Protein AF-A0AB35MK13-F1 (afdb_monomer_lite)

Organism: NCBI:txid3051663

Secondary structure (DSSP, 8-state):
-----------------------TTSTTB-TTS-BSS-GGGS--HHHHHHHHHHHHHHHHHHHHHHT-----HHHHHHHHHHTTEEE-TTEEEEE-TTSTT--EEEEE---SSSS-TT-EEEEEEEE---PPPTTEEEE--BT-SEEEEETTTTSEEEEEETTEEEEEEES-GGGGGSHHHHHHHHHHHHHHEEEPP--

Structure (mmCIF, N/CA/C/O backbone):
data_AF-A0AB35MK13-F1
#
_entry.id   AF-A0AB35MK13-F1
#
loop_
_atom_site.group_PDB
_atom_site.id
_atom_site.type_symbol
_atom_site.label_atom_id
_atom_site.label_alt_id
_atom_site.label_comp_id
_atom_site.label_asym_id
_atom_site.label_entity_id
_atom_site.label_seq_id
_atom_site.pdbx_PDB_ins_code
_atom_site.Cartn_x
_atom_site.Cartn_y
_atom_site.Cartn_z
_atom_site.occupancy
_atom_site.B_iso_or_equiv
_atom_site.auth_seq_id
_atom_site.a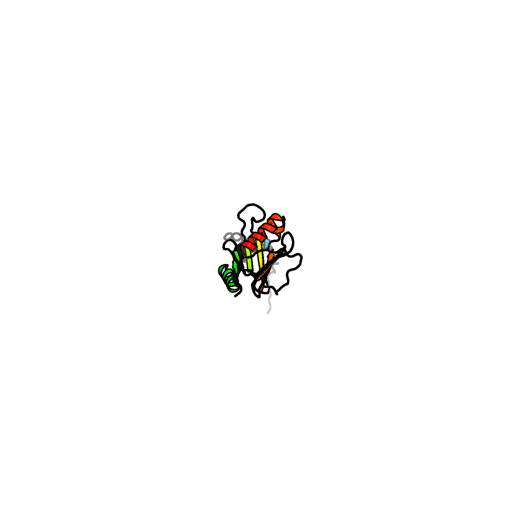uth_comp_id
_atom_site.auth_asym_id
_atom_site.auth_atom_id
_atom_site.pdbx_PDB_model_num
ATOM 1 N N . MET A 1 1 ? 71.348 -78.387 -63.005 1.00 39.81 1 MET A N 1
ATOM 2 C CA . MET A 1 1 ? 72.093 -77.561 -63.978 1.00 39.81 1 MET A CA 1
ATOM 3 C C . MET A 1 1 ? 71.451 -76.187 -64.014 1.00 39.81 1 MET A C 1
ATOM 5 O O . MET A 1 1 ? 70.271 -76.094 -64.316 1.00 39.81 1 MET A O 1
ATOM 9 N N . ASN A 1 2 ? 72.218 -75.169 -63.626 1.00 41.19 2 ASN A N 1
ATOM 10 C CA . ASN A 1 2 ? 71.902 -73.752 -63.801 1.00 41.19 2 ASN A CA 1
ATOM 11 C C . ASN A 1 2 ? 72.051 -73.367 -65.274 1.00 41.19 2 ASN A C 1
ATOM 13 O O . ASN A 1 2 ? 73.057 -73.756 -65.854 1.00 41.19 2 ASN A O 1
ATOM 17 N N . PHE A 1 3 ? 71.155 -72.529 -65.803 1.00 41.31 3 PHE A N 1
ATOM 18 C CA . PHE A 1 3 ? 71.507 -71.452 -66.736 1.00 41.31 3 PHE A CA 1
ATOM 19 C C . PHE A 1 3 ? 70.529 -70.279 -66.578 1.00 41.31 3 PHE A C 1
ATOM 21 O O . PHE A 1 3 ? 69.315 -70.423 -66.676 1.00 41.31 3 PHE A O 1
ATOM 28 N N . THR A 1 4 ? 71.113 -69.124 -66.283 1.00 46.47 4 THR A N 1
ATOM 29 C CA . THR A 1 4 ? 70.532 -67.785 -66.159 1.00 46.47 4 THR A CA 1
ATOM 30 C C . THR A 1 4 ? 70.454 -67.084 -67.514 1.00 46.47 4 THR A C 1
ATOM 32 O O . THR A 1 4 ? 71.415 -67.161 -68.272 1.00 46.47 4 THR A O 1
ATOM 35 N N . SER A 1 5 ? 69.391 -66.318 -67.763 1.00 42.31 5 SER A N 1
ATOM 36 C CA . SER A 1 5 ? 69.339 -65.112 -68.620 1.00 42.31 5 SER A CA 1
ATOM 37 C C . SER A 1 5 ? 67.878 -64.643 -68.577 1.00 42.31 5 SER A C 1
ATOM 39 O O . SER A 1 5 ? 66.991 -65.455 -68.793 1.00 42.31 5 SER A O 1
ATOM 41 N N . GLY A 1 6 ? 67.469 -63.437 -68.211 1.00 45.22 6 GLY A N 1
ATOM 42 C CA . GLY A 1 6 ? 68.067 -62.118 -68.313 1.00 45.22 6 GLY A CA 1
ATOM 43 C C . GLY A 1 6 ? 66.883 -61.189 -68.602 1.00 45.22 6 GLY A C 1
ATOM 44 O O . GLY A 1 6 ? 66.301 -61.270 -69.678 1.00 45.22 6 GLY A O 1
ATOM 45 N N . MET A 1 7 ? 66.470 -60.355 -67.645 1.00 45.47 7 MET A N 1
ATOM 46 C CA . MET A 1 7 ? 65.546 -59.251 -67.922 1.00 45.47 7 MET A CA 1
ATOM 47 C C . MET A 1 7 ? 66.100 -57.956 -67.319 1.00 45.47 7 MET A C 1
ATOM 49 O O . MET A 1 7 ? 66.527 -57.957 -66.160 1.00 45.47 7 MET A O 1
ATOM 53 N N . PRO A 1 8 ? 66.131 -56.862 -68.095 1.00 49.41 8 PRO A N 1
ATOM 54 C CA . PRO A 1 8 ? 66.650 -55.580 -67.648 1.00 49.41 8 PRO A CA 1
ATOM 55 C C . PRO A 1 8 ? 65.718 -54.941 -66.608 1.00 49.41 8 PRO A C 1
ATOM 57 O O . PRO A 1 8 ? 64.501 -54.907 -66.776 1.00 49.41 8 PRO A O 1
ATOM 60 N N . LYS A 1 9 ? 66.307 -54.396 -65.537 1.00 53.09 9 LYS A N 1
ATOM 61 C CA . LYS A 1 9 ? 65.624 -53.493 -64.600 1.00 53.09 9 LYS A CA 1
ATOM 62 C C . LYS A 1 9 ? 65.224 -52.214 -65.343 1.00 53.09 9 LYS A C 1
ATOM 64 O O . LYS A 1 9 ? 66.099 -51.461 -65.765 1.00 53.09 9 LYS A O 1
ATOM 69 N N . LEU A 1 10 ? 63.924 -51.956 -65.462 1.00 51.12 10 LEU A N 1
ATOM 70 C CA . LEU A 1 10 ? 63.406 -50.631 -65.806 1.00 51.12 10 LEU A CA 1
ATOM 71 C C . LEU A 1 10 ? 63.577 -49.687 -64.596 1.00 51.12 10 LEU A C 1
ATOM 73 O O . LEU A 1 10 ? 63.364 -50.127 -63.462 1.00 51.12 10 LEU A O 1
ATOM 77 N N . PRO A 1 11 ? 63.970 -48.416 -64.795 1.00 50.81 11 PRO A N 1
ATOM 78 C CA . PRO A 1 11 ? 64.003 -47.426 -63.721 1.00 50.81 11 PRO A CA 1
ATOM 79 C C . PRO A 1 11 ? 62.578 -47.079 -63.243 1.00 50.81 11 PRO A C 1
ATOM 81 O O . PRO A 1 11 ? 61.618 -47.240 -64.001 1.00 50.81 11 PRO A O 1
ATOM 84 N N . PRO A 1 12 ? 62.410 -46.592 -61.998 1.00 49.00 12 PRO A N 1
ATOM 85 C CA . PRO A 1 12 ? 61.110 -46.172 -61.493 1.00 49.00 12 PRO A CA 1
ATOM 86 C C . PRO A 1 12 ? 60.672 -44.895 -62.214 1.00 49.00 12 PRO A C 1
ATOM 88 O O . PRO A 1 12 ? 61.289 -43.842 -62.063 1.00 49.00 12 PRO A O 1
ATOM 91 N N . PHE A 1 13 ? 59.584 -44.968 -62.976 1.00 42.94 13 PHE A N 1
ATOM 92 C CA . PHE A 1 13 ? 58.909 -43.764 -63.437 1.00 42.94 13 PHE A CA 1
ATOM 93 C C . PHE A 1 13 ? 58.098 -43.183 -62.281 1.00 42.94 13 PHE A C 1
ATOM 95 O O . PHE A 1 13 ? 56.959 -43.564 -62.024 1.00 42.94 13 PHE A O 1
ATOM 102 N N . ALA A 1 14 ? 58.721 -42.245 -61.572 1.00 47.59 14 ALA A N 1
ATOM 103 C CA . ALA A 1 14 ? 57.994 -41.208 -60.869 1.00 47.59 14 ALA A CA 1
ATOM 104 C C . ALA A 1 14 ? 57.320 -40.312 -61.920 1.00 47.59 14 ALA A C 1
ATOM 106 O O . ALA A 1 14 ? 57.990 -39.564 -62.628 1.00 47.59 14 ALA A O 1
ATOM 107 N N . HIS A 1 15 ? 55.994 -40.371 -62.009 1.00 40.28 15 HIS A N 1
ATOM 108 C CA . HIS A 1 15 ? 55.204 -39.321 -62.638 1.00 40.28 15 HIS A CA 1
ATOM 109 C C . HIS A 1 15 ? 54.254 -38.747 -61.593 1.00 40.28 15 HIS A C 1
ATOM 111 O O . HIS A 1 15 ? 53.098 -39.143 -61.473 1.00 40.28 15 HIS A O 1
ATOM 117 N N . HIS A 1 16 ? 54.761 -37.763 -60.850 1.00 43.31 16 HIS A N 1
ATOM 118 C CA . HIS A 1 16 ? 53.925 -36.656 -60.409 1.00 43.31 16 HIS A CA 1
ATOM 119 C C . HIS A 1 16 ? 53.422 -35.946 -61.673 1.00 43.31 16 HIS A C 1
ATOM 121 O O . HIS A 1 16 ? 54.086 -35.069 -62.217 1.00 43.31 16 HIS A O 1
ATOM 127 N N . GLY A 1 17 ? 52.282 -36.401 -62.187 1.00 38.09 17 GLY A N 1
ATOM 128 C CA . GLY A 1 17 ? 51.533 -35.746 -63.249 1.00 38.09 17 GLY A CA 1
ATOM 129 C C . GLY A 1 17 ? 50.343 -35.036 -62.632 1.00 38.09 17 GLY A C 1
ATOM 130 O O . GLY A 1 17 ? 49.338 -35.659 -62.314 1.00 38.09 17 GLY A O 1
ATOM 131 N N . ALA A 1 18 ? 50.493 -33.735 -62.418 1.00 48.47 18 ALA A N 1
ATOM 132 C CA . ALA A 1 18 ? 49.430 -32.844 -62.001 1.00 48.47 18 ALA A CA 1
ATOM 133 C C . ALA A 1 18 ? 48.279 -32.856 -63.019 1.00 48.47 18 ALA A C 1
ATOM 135 O O . ALA A 1 18 ? 48.477 -32.535 -64.186 1.00 48.47 18 ALA A O 1
ATOM 136 N N . THR A 1 19 ? 47.073 -33.195 -62.572 1.00 47.41 19 THR A N 1
ATOM 137 C CA . THR A 1 19 ? 45.805 -32.683 -63.117 1.00 47.41 19 THR A CA 1
ATOM 138 C C . THR A 1 19 ? 44.704 -32.957 -62.089 1.00 47.41 19 THR A C 1
ATOM 140 O O . THR A 1 19 ? 44.528 -34.109 -61.695 1.00 47.41 19 THR A O 1
ATOM 143 N N . PRO A 1 20 ? 43.956 -31.947 -61.608 1.00 48.75 20 PRO A N 1
ATOM 144 C CA . PRO A 1 20 ? 42.763 -32.206 -60.824 1.00 48.75 20 PRO A CA 1
ATOM 145 C C . PRO A 1 20 ? 41.668 -32.655 -61.793 1.00 48.75 20 PRO A C 1
ATOM 147 O O . PRO A 1 20 ? 41.046 -31.844 -62.473 1.00 48.75 20 PRO A O 1
ATOM 150 N N . THR A 1 21 ? 41.442 -33.960 -61.891 1.00 48.75 21 THR A N 1
ATOM 151 C CA . THR A 1 21 ? 40.223 -34.492 -62.502 1.00 48.75 21 THR A CA 1
ATOM 152 C C . THR A 1 21 ? 39.065 -34.233 -61.545 1.00 48.75 21 THR A C 1
ATOM 154 O O . THR A 1 21 ? 38.776 -35.040 -60.665 1.00 48.75 21 THR A O 1
ATOM 157 N N . THR A 1 22 ? 38.432 -33.069 -61.678 1.00 47.34 22 THR A N 1
ATOM 158 C CA . THR A 1 22 ? 37.070 -32.847 -61.183 1.00 47.34 22 THR A CA 1
ATOM 159 C C . THR A 1 22 ? 36.126 -33.765 -61.949 1.00 47.34 22 THR A C 1
ATOM 161 O O . THR A 1 22 ? 36.133 -33.746 -63.180 1.00 47.34 22 THR A O 1
ATOM 164 N N . ASP A 1 23 ? 35.333 -34.561 -61.233 1.00 50.53 23 ASP A N 1
ATOM 165 C CA . ASP A 1 23 ? 34.256 -35.353 -61.826 1.00 50.53 23 ASP A CA 1
ATOM 166 C C . ASP A 1 23 ? 33.215 -34.394 -62.447 1.00 50.53 23 ASP A C 1
ATOM 168 O O . ASP A 1 23 ? 32.656 -33.555 -61.732 1.00 50.53 23 ASP A O 1
ATOM 172 N N . PRO A 1 24 ? 32.966 -34.454 -63.768 1.00 53.97 24 PRO A N 1
ATOM 173 C CA . PRO A 1 24 ? 32.062 -33.531 -64.449 1.00 53.97 24 PRO A CA 1
ATOM 174 C C . PRO A 1 24 ? 30.585 -33.719 -64.072 1.00 53.97 24 PRO A C 1
ATOM 176 O O . PRO A 1 24 ? 29.771 -32.865 -64.422 1.00 53.97 24 PRO A O 1
ATOM 179 N N . LEU A 1 25 ? 30.214 -34.800 -63.376 1.00 54.34 25 LEU A N 1
ATOM 180 C CA . LEU A 1 25 ? 28.822 -35.058 -63.003 1.00 54.34 25 LEU A CA 1
ATOM 181 C C . LEU A 1 25 ? 28.405 -34.396 -61.682 1.00 54.34 25 LEU A C 1
ATOM 183 O O . LEU A 1 25 ? 27.210 -34.200 -61.467 1.00 54.34 25 LEU A O 1
ATOM 187 N N . ILE A 1 26 ? 29.348 -34.009 -60.811 1.00 53.00 26 ILE A N 1
ATOM 188 C CA . ILE A 1 26 ? 29.043 -33.338 -59.535 1.00 53.00 26 ILE A CA 1
ATOM 189 C C . ILE A 1 26 ? 30.061 -32.215 -59.283 1.00 53.00 26 ILE A C 1
ATOM 191 O O . ILE A 1 26 ? 31.163 -32.467 -58.786 1.00 53.00 26 ILE A O 1
ATOM 195 N N . PRO A 1 27 ? 29.709 -30.950 -59.580 1.00 52.31 27 PRO A N 1
ATOM 196 C CA . PRO A 1 27 ? 30.581 -29.813 -59.306 1.00 52.31 27 PRO A CA 1
ATOM 197 C C . PRO A 1 27 ? 30.960 -29.746 -57.815 1.00 52.31 27 PRO A C 1
ATOM 199 O O . PRO A 1 27 ? 30.105 -29.519 -56.960 1.00 52.31 27 PRO A O 1
ATOM 202 N N . GLY A 1 28 ? 32.248 -29.922 -57.496 1.00 54.41 28 GLY A N 1
ATOM 203 C CA . GLY A 1 28 ? 32.787 -29.782 -56.132 1.00 54.41 28 GLY A CA 1
ATOM 204 C C . GLY A 1 28 ? 32.989 -31.078 -55.330 1.00 54.41 28 GLY A C 1
ATOM 205 O O . GLY A 1 28 ? 33.224 -31.011 -54.121 1.00 54.41 28 GLY A O 1
ATOM 206 N N . MET A 1 29 ? 32.923 -32.257 -55.957 1.00 45.50 29 MET A N 1
ATOM 207 C CA . MET A 1 29 ? 33.374 -33.510 -55.334 1.00 45.50 29 MET A CA 1
ATOM 208 C C . MET A 1 29 ? 34.742 -33.932 -55.871 1.00 45.50 29 MET A C 1
ATOM 210 O O . MET A 1 29 ? 34.967 -33.977 -57.080 1.00 45.50 29 MET A O 1
ATOM 214 N N . THR A 1 30 ? 35.665 -34.250 -54.961 1.00 55.06 30 THR A N 1
ATOM 215 C CA . THR A 1 30 ? 36.894 -34.967 -55.319 1.00 55.06 30 THR A CA 1
ATOM 216 C C . THR A 1 30 ? 36.622 -36.479 -55.332 1.00 55.06 30 THR A C 1
ATOM 218 O O . THR A 1 30 ? 35.721 -36.932 -54.620 1.00 55.06 30 THR A O 1
ATOM 221 N N . PRO A 1 31 ? 37.395 -37.292 -56.082 1.00 49.47 31 PRO A N 1
ATOM 222 C CA . PRO A 1 31 ? 37.200 -38.748 -56.159 1.00 49.47 31 PRO A CA 1
ATOM 223 C C . PRO A 1 31 ? 37.281 -39.497 -54.814 1.00 49.47 31 PRO A C 1
ATOM 225 O O . PRO A 1 31 ? 36.904 -40.661 -54.743 1.00 49.47 31 PRO A O 1
ATOM 228 N N . GLY A 1 32 ? 37.768 -38.846 -53.749 1.00 55.75 32 GLY A N 1
ATOM 229 C CA . GLY A 1 32 ? 37.824 -39.394 -52.391 1.00 55.75 32 GLY A CA 1
ATOM 230 C C . GLY A 1 32 ? 36.562 -39.177 -51.548 1.00 55.75 32 GLY A C 1
ATOM 231 O O . GLY A 1 32 ? 36.555 -39.569 -50.388 1.00 55.75 32 GLY A O 1
ATOM 232 N N . GLY A 1 33 ? 35.512 -38.533 -52.073 1.00 50.06 33 GLY A N 1
ATOM 233 C CA . GLY A 1 33 ? 34.277 -38.256 -51.322 1.00 50.06 33 GLY A CA 1
ATOM 234 C C . GLY A 1 33 ? 34.401 -37.153 -50.261 1.00 50.06 33 GLY A C 1
ATOM 235 O O . GLY A 1 33 ? 33.386 -36.675 -49.755 1.00 50.06 33 GLY A O 1
ATOM 236 N N . ASP A 1 34 ? 35.615 -36.680 -49.980 1.00 59.00 34 ASP A N 1
ATOM 237 C CA . ASP A 1 34 ? 35.842 -35.489 -49.176 1.00 59.00 34 ASP A CA 1
ATOM 238 C C . ASP A 1 34 ? 35.438 -34.254 -49.990 1.00 59.00 34 ASP A C 1
ATOM 240 O O . ASP A 1 34 ? 36.048 -33.897 -51.007 1.00 59.00 34 ASP A O 1
ATOM 244 N N . GLY A 1 35 ? 34.335 -33.630 -49.566 1.00 53.94 35 GLY A N 1
ATOM 245 C CA . GLY A 1 35 ? 33.805 -32.413 -50.172 1.00 53.94 35 GLY A CA 1
ATOM 246 C C . GLY A 1 35 ? 34.897 -31.351 -50.299 1.00 53.94 35 GLY A C 1
ATOM 247 O O . GLY A 1 35 ? 35.599 -31.053 -49.335 1.00 53.94 35 GLY A O 1
ATOM 248 N N . SER A 1 36 ? 35.038 -30.769 -51.491 1.00 54.19 36 SER A N 1
ATOM 249 C CA . SER A 1 36 ? 36.197 -29.966 -51.902 1.00 54.19 36 SER A CA 1
ATOM 250 C C . SER A 1 36 ? 36.288 -28.570 -51.270 1.00 54.19 36 SER A C 1
ATOM 252 O O . SER A 1 36 ? 36.915 -27.685 -51.850 1.00 54.19 36 SER A O 1
ATOM 254 N N . ARG A 1 37 ? 35.619 -28.318 -50.142 1.00 56.88 37 ARG A N 1
ATOM 255 C CA . ARG A 1 37 ? 35.619 -27.003 -49.495 1.00 56.88 37 ARG A CA 1
ATOM 256 C C . ARG A 1 37 ? 36.316 -27.086 -48.143 1.00 56.88 37 ARG A C 1
ATOM 258 O O . ARG A 1 37 ? 35.869 -27.870 -47.296 1.00 56.88 37 ARG A O 1
ATOM 265 N N . PRO A 1 38 ? 37.380 -26.296 -47.921 1.00 60.16 38 PRO A N 1
ATOM 266 C CA . PRO A 1 38 ? 38.027 -26.229 -46.624 1.00 60.16 38 PRO A CA 1
ATOM 267 C C . PRO A 1 38 ? 37.012 -25.768 -45.552 1.00 60.16 38 PRO A C 1
ATOM 269 O O . PRO A 1 38 ? 36.011 -25.123 -45.880 1.00 60.16 38 PRO A O 1
ATOM 272 N N . PRO A 1 39 ? 37.190 -26.139 -44.269 1.00 57.78 39 PRO A N 1
ATOM 273 C CA . PRO A 1 39 ? 36.187 -25.930 -43.213 1.00 57.78 39 PRO A CA 1
ATOM 274 C C . PRO A 1 39 ? 35.688 -24.481 -43.069 1.00 57.78 39 PRO A C 1
ATOM 276 O O . PRO A 1 39 ? 34.558 -24.256 -42.648 1.00 57.78 39 PRO A O 1
ATOM 279 N N . ASN A 1 40 ? 36.519 -23.515 -43.457 1.00 59.62 40 ASN A N 1
ATOM 280 C CA . ASN A 1 40 ? 36.272 -22.072 -43.459 1.00 59.62 40 ASN A CA 1
ATOM 281 C C . ASN A 1 40 ? 35.449 -21.552 -44.659 1.00 59.62 40 ASN A C 1
ATOM 283 O O . ASN A 1 40 ? 35.053 -20.393 -44.649 1.00 59.62 40 ASN A O 1
ATOM 287 N N . GLU A 1 41 ? 35.179 -22.373 -45.679 1.00 58.03 41 GLU A N 1
ATOM 288 C CA . GLU A 1 41 ? 34.344 -22.020 -46.845 1.00 58.03 41 GLU A CA 1
ATOM 289 C C . GLU A 1 41 ? 32.934 -22.634 -46.787 1.00 58.03 41 GLU A C 1
ATOM 291 O O . GLU A 1 41 ? 32.104 -22.444 -47.685 1.00 58.03 41 GLU A O 1
ATOM 296 N N . ARG A 1 42 ? 32.630 -23.397 -45.731 1.00 59.41 42 ARG A N 1
ATOM 297 C CA . ARG A 1 42 ? 31.270 -23.877 -45.477 1.00 59.41 42 ARG A CA 1
ATOM 298 C C . ARG A 1 42 ? 30.444 -22.687 -44.978 1.00 59.41 42 ARG A C 1
ATOM 300 O O . ARG A 1 42 ? 30.877 -22.024 -44.040 1.00 59.41 42 ARG A O 1
ATOM 307 N N . PRO A 1 43 ? 29.261 -22.393 -45.554 1.00 58.38 43 PRO A N 1
ATOM 308 C CA . PRO A 1 43 ? 28.401 -21.354 -45.004 1.00 58.38 43 PRO A CA 1
ATOM 309 C C . PRO A 1 43 ? 28.120 -21.710 -43.543 1.00 58.38 43 PRO A C 1
ATOM 311 O O . PRO A 1 43 ? 27.629 -22.808 -43.276 1.00 58.38 43 PRO A O 1
ATOM 314 N N . HIS A 1 44 ? 28.466 -20.812 -42.617 1.00 62.16 44 HIS A N 1
ATOM 315 C CA . HIS A 1 44 ? 28.350 -21.005 -41.169 1.00 62.16 44 HIS A CA 1
ATOM 316 C C . HIS A 1 44 ? 26.880 -21.009 -40.717 1.00 62.16 44 HIS A C 1
ATOM 318 O O . HIS A 1 44 ? 26.434 -20.171 -39.935 1.00 62.16 44 HIS A O 1
ATOM 324 N N . ARG A 1 45 ? 26.098 -21.963 -41.230 1.00 65.75 45 ARG A N 1
ATOM 325 C CA . ARG A 1 45 ? 24.686 -22.172 -40.897 1.00 65.75 45 ARG A CA 1
ATOM 326 C C . ARG A 1 45 ? 24.505 -22.372 -39.394 1.00 65.75 45 ARG A C 1
ATOM 328 O O . ARG A 1 45 ? 23.507 -21.931 -38.847 1.00 65.75 45 ARG A O 1
ATOM 335 N N . GLU A 1 46 ? 25.501 -22.951 -38.731 1.00 67.88 46 GLU A N 1
ATOM 336 C CA . GLU A 1 46 ? 25.553 -23.123 -37.277 1.00 67.88 46 GLU A CA 1
ATOM 337 C C . GLU A 1 46 ? 25.536 -21.783 -36.526 1.00 67.88 46 GLU A C 1
ATOM 339 O O . GLU A 1 46 ? 24.796 -21.643 -35.557 1.00 67.88 46 GLU A O 1
ATOM 344 N N . ILE A 1 47 ? 26.265 -20.769 -37.012 1.00 72.69 47 ILE A N 1
ATOM 345 C CA . ILE A 1 47 ? 26.272 -19.423 -36.416 1.00 72.69 47 ILE A CA 1
ATOM 346 C C . ILE A 1 47 ? 24.906 -18.755 -36.596 1.00 72.69 47 ILE A C 1
ATOM 348 O O . ILE A 1 47 ? 24.395 -18.141 -35.663 1.00 72.69 47 ILE A O 1
ATOM 352 N N . LEU A 1 48 ? 24.283 -18.908 -37.769 1.00 74.12 48 LEU A N 1
ATOM 353 C CA . LEU A 1 48 ? 22.940 -18.378 -38.029 1.00 74.12 48 LEU A CA 1
ATOM 354 C C . LEU A 1 48 ? 21.872 -19.043 -37.148 1.00 74.12 48 LEU A C 1
ATOM 356 O O . LEU A 1 48 ? 21.022 -18.347 -36.598 1.00 74.12 48 LEU A O 1
ATOM 360 N N . ILE A 1 49 ? 21.934 -20.366 -36.971 1.00 78.25 49 ILE A N 1
ATOM 361 C CA . ILE A 1 49 ? 21.021 -21.105 -36.086 1.00 78.25 49 ILE A CA 1
ATOM 362 C C . ILE A 1 49 ? 21.212 -20.654 -34.635 1.00 78.25 49 ILE A C 1
ATOM 364 O O . ILE A 1 49 ? 20.231 -20.361 -33.955 1.00 78.25 49 ILE A O 1
ATOM 368 N N . LEU A 1 50 ? 22.461 -20.535 -34.173 1.00 76.62 50 LEU A N 1
ATOM 369 C CA . LEU A 1 50 ? 22.765 -20.058 -32.825 1.00 76.62 50 LEU A CA 1
ATOM 370 C C . LEU A 1 50 ? 22.233 -18.635 -32.604 1.00 76.62 50 LEU A C 1
ATOM 372 O O . LEU A 1 50 ? 21.577 -18.375 -31.598 1.00 76.62 50 LEU A O 1
ATOM 376 N N . ALA A 1 51 ? 22.453 -17.730 -33.560 1.00 78.44 51 ALA A N 1
ATOM 377 C CA . ALA A 1 51 ? 21.954 -16.360 -33.494 1.00 78.44 51 ALA A CA 1
ATOM 378 C C . ALA A 1 51 ? 20.418 -16.309 -33.432 1.00 78.44 51 ALA A C 1
ATOM 380 O O . ALA A 1 51 ? 19.861 -15.571 -32.622 1.00 78.44 51 ALA A O 1
ATOM 381 N N . MET A 1 52 ? 19.725 -17.133 -34.225 1.00 83.31 52 MET A N 1
ATOM 382 C CA . MET A 1 52 ? 18.265 -17.239 -34.173 1.00 83.31 52 MET A CA 1
ATOM 383 C C . MET A 1 52 ? 17.759 -17.759 -32.826 1.00 83.31 52 MET A C 1
ATOM 385 O O . MET A 1 52 ? 16.776 -17.232 -32.313 1.00 83.31 52 MET A O 1
ATOM 389 N N . ILE A 1 53 ? 18.423 -18.760 -32.240 1.00 84.75 53 ILE A N 1
ATOM 390 C CA . ILE A 1 53 ? 18.064 -19.282 -30.914 1.00 84.75 53 ILE A CA 1
ATOM 391 C C . ILE A 1 53 ? 18.237 -18.192 -29.857 1.00 84.75 53 ILE A C 1
ATOM 393 O O . ILE A 1 53 ? 17.336 -17.989 -29.052 1.00 84.75 53 ILE A O 1
ATOM 397 N N . VAL A 1 54 ? 19.350 -17.454 -29.882 1.00 86.56 54 VAL A N 1
ATOM 398 C CA . VAL A 1 54 ? 19.590 -16.354 -28.937 1.00 86.56 54 VAL A CA 1
ATOM 399 C C . VAL A 1 54 ? 18.511 -15.279 -29.062 1.00 86.56 54 VAL A C 1
ATOM 401 O O . VAL A 1 54 ? 17.974 -14.848 -28.047 1.00 86.56 54 VAL A O 1
ATOM 404 N N . VAL A 1 55 ? 18.136 -14.886 -30.283 1.00 86.81 55 VAL A N 1
ATOM 405 C CA . VAL A 1 55 ? 17.059 -13.908 -30.510 1.00 86.81 55 VAL A CA 1
ATOM 406 C C . VAL A 1 55 ? 15.704 -14.447 -30.052 1.00 86.81 55 VAL A C 1
ATOM 408 O O . VAL A 1 55 ? 14.948 -13.716 -29.420 1.00 86.81 55 VAL A O 1
ATOM 411 N N . ALA A 1 56 ? 15.394 -15.717 -30.315 1.00 85.56 56 ALA A N 1
ATOM 412 C CA . ALA A 1 56 ? 14.145 -16.334 -29.877 1.00 85.56 56 ALA A CA 1
ATOM 413 C C . ALA A 1 56 ? 14.063 -16.437 -28.348 1.00 85.56 56 ALA A C 1
ATOM 415 O O . ALA A 1 56 ? 13.023 -16.132 -27.773 1.00 85.56 56 ALA A O 1
ATOM 416 N N . VAL A 1 57 ? 15.161 -16.808 -27.684 1.00 85.69 57 VAL A N 1
ATOM 417 C CA . VAL A 1 57 ? 15.253 -16.874 -26.220 1.00 85.69 57 VAL A CA 1
ATOM 418 C C . VAL A 1 57 ? 15.165 -15.479 -25.612 1.00 85.69 57 VAL A C 1
ATOM 420 O O . VAL A 1 57 ? 14.398 -15.286 -24.677 1.00 85.69 57 VAL A O 1
ATOM 423 N N . ALA A 1 58 ? 15.880 -14.494 -26.158 1.00 83.12 58 ALA A N 1
ATOM 424 C CA . ALA A 1 58 ? 15.799 -13.107 -25.706 1.00 83.12 58 ALA A CA 1
ATOM 425 C C . ALA A 1 58 ? 14.396 -12.520 -25.920 1.00 83.12 58 ALA A C 1
ATOM 427 O O . ALA A 1 58 ? 13.884 -11.838 -25.041 1.00 83.12 58 ALA A O 1
ATOM 428 N N . GLY A 1 59 ? 13.751 -12.827 -27.048 1.00 86.56 59 GLY A N 1
ATOM 429 C CA . GLY A 1 59 ? 12.372 -12.440 -27.330 1.00 86.56 59 GLY A CA 1
ATOM 430 C C . GLY A 1 59 ? 11.381 -13.107 -26.381 1.00 86.56 59 GLY A C 1
ATOM 431 O O . GLY A 1 59 ? 10.526 -12.429 -25.827 1.00 86.56 59 GLY A O 1
ATOM 432 N N . ALA A 1 60 ? 11.527 -14.407 -26.122 1.00 78.31 60 ALA A N 1
ATOM 433 C CA . ALA A 1 60 ? 10.698 -15.130 -25.163 1.00 78.31 60 ALA A CA 1
ATOM 434 C C . ALA A 1 60 ? 10.901 -14.622 -23.730 1.00 78.31 60 ALA A C 1
ATOM 436 O O . ALA A 1 60 ? 9.925 -14.489 -23.007 1.00 78.31 60 ALA A O 1
ATOM 437 N N . LEU A 1 61 ? 12.131 -14.281 -23.333 1.00 76.06 61 LEU A N 1
ATOM 438 C CA . LEU A 1 61 ? 12.436 -13.642 -22.048 1.00 76.06 61 LEU A CA 1
ATOM 439 C C . LEU A 1 61 ? 11.863 -12.230 -21.964 1.00 76.06 61 LEU A C 1
ATOM 441 O O . LEU A 1 61 ? 11.289 -11.885 -20.943 1.00 76.06 61 LEU A O 1
ATOM 445 N N . ALA A 1 62 ? 11.980 -11.425 -23.019 1.00 74.81 62 ALA A N 1
ATOM 446 C CA . ALA A 1 62 ? 11.402 -10.088 -23.063 1.00 74.81 62 ALA A CA 1
ATOM 447 C C . ALA A 1 62 ? 9.872 -10.147 -22.984 1.00 74.81 62 ALA A C 1
ATOM 449 O O . ALA A 1 62 ? 9.276 -9.418 -22.204 1.00 74.81 62 ALA A O 1
ATOM 450 N N . ILE A 1 63 ? 9.238 -11.062 -23.724 1.00 73.06 63 ILE A N 1
ATOM 451 C CA . ILE A 1 63 ? 7.798 -11.333 -23.640 1.00 73.06 63 ILE A CA 1
ATOM 452 C C . ILE A 1 63 ? 7.453 -11.843 -22.239 1.00 73.06 63 ILE A C 1
ATOM 454 O O . ILE A 1 63 ? 6.539 -11.325 -21.624 1.00 73.06 63 ILE A O 1
ATOM 458 N N . TRP A 1 64 ? 8.191 -12.796 -21.681 1.00 59.91 64 TRP A N 1
ATOM 459 C CA . TRP A 1 64 ? 7.934 -13.308 -20.335 1.00 59.91 64 TRP A CA 1
ATOM 460 C C . TRP A 1 64 ? 8.113 -12.240 -19.247 1.00 59.91 64 TRP A C 1
ATOM 462 O O . TRP A 1 64 ? 7.357 -12.238 -18.289 1.00 59.91 64 TRP A O 1
ATOM 472 N N . LEU A 1 65 ? 9.054 -11.305 -19.400 1.00 66.00 65 LEU A N 1
ATOM 473 C CA . LEU A 1 65 ? 9.225 -10.159 -18.503 1.00 66.00 65 LEU A CA 1
ATOM 474 C C . LEU A 1 65 ? 8.109 -9.117 -18.674 1.00 66.00 65 LEU A C 1
ATOM 476 O O . LEU A 1 65 ? 7.665 -8.539 -17.690 1.00 66.00 65 LEU A O 1
ATOM 480 N N . LEU A 1 66 ? 7.638 -8.891 -19.904 1.00 64.44 66 LEU A N 1
ATOM 481 C CA . LEU A 1 66 ? 6.529 -7.975 -20.201 1.00 64.44 66 LEU A CA 1
ATOM 482 C C . LEU A 1 66 ? 5.158 -8.556 -19.816 1.00 64.44 66 LEU A C 1
ATOM 484 O O . LEU A 1 66 ? 4.241 -7.811 -19.483 1.00 64.44 66 LEU A O 1
ATOM 488 N N . PHE A 1 67 ? 5.025 -9.879 -19.861 1.00 58.47 67 PHE A N 1
ATOM 489 C CA . PHE A 1 67 ? 3.810 -10.645 -19.596 1.00 58.47 67 PHE A CA 1
ATOM 490 C C . PHE A 1 67 ? 4.032 -11.639 -18.455 1.00 58.47 67 PHE A C 1
ATOM 492 O O . PHE A 1 67 ? 3.539 -12.769 -18.526 1.00 58.47 67 PHE A O 1
ATOM 499 N N . GLN A 1 68 ? 4.793 -11.254 -17.420 1.00 53.12 68 GLN A N 1
ATOM 500 C CA . GLN A 1 68 ? 4.913 -12.103 -16.237 1.00 53.12 68 GLN A CA 1
ATOM 501 C C . GLN A 1 68 ? 3.499 -12.479 -15.786 1.00 53.12 68 GLN A C 1
ATOM 503 O O . GLN A 1 68 ? 2.623 -11.605 -15.791 1.00 53.12 68 GLN A O 1
ATOM 508 N N . PRO A 1 69 ? 3.244 -13.762 -15.466 1.00 47.00 69 PRO A N 1
ATOM 509 C CA . PRO A 1 69 ? 1.953 -14.173 -14.953 1.00 47.00 69 PRO A CA 1
ATOM 510 C C . PRO A 1 69 ? 1.709 -13.351 -13.695 1.00 47.00 69 PRO A C 1
ATOM 512 O O . PRO A 1 69 ? 2.349 -13.562 -12.666 1.00 47.00 69 PRO A O 1
ATOM 515 N N . ARG A 1 70 ? 0.834 -12.352 -13.833 1.00 54.44 70 ARG A N 1
ATOM 516 C CA . ARG A 1 70 ? 0.262 -11.604 -12.724 1.00 54.44 70 ARG A CA 1
ATOM 517 C C . ARG A 1 70 ? -0.193 -12.672 -11.735 1.00 54.44 70 ARG A C 1
ATOM 519 O O . ARG A 1 70 ? -0.933 -13.571 -12.143 1.00 54.44 70 ARG A O 1
ATOM 526 N N . GLY A 1 71 ? 0.314 -12.644 -10.500 1.00 57.12 71 GLY A N 1
ATOM 527 C CA . GLY A 1 71 ? -0.266 -13.470 -9.443 1.00 57.12 71 GLY A CA 1
ATOM 528 C C . GLY A 1 71 ? -1.777 -13.280 -9.511 1.00 57.12 71 GLY A C 1
ATOM 529 O O . GLY A 1 71 ? -2.217 -12.157 -9.749 1.00 57.12 71 GLY A O 1
ATOM 530 N N . ASP A 1 72 ? -2.532 -14.375 -9.458 1.00 78.25 72 ASP A N 1
ATOM 531 C CA . ASP A 1 72 ? -3.969 -14.349 -9.712 1.00 78.25 72 ASP A CA 1
ATOM 532 C C . ASP A 1 72 ? -4.607 -13.291 -8.801 1.00 78.25 72 ASP A C 1
ATOM 534 O O . ASP A 1 72 ? -4.626 -13.441 -7.581 1.00 78.25 72 ASP A O 1
ATOM 538 N N . GLU A 1 73 ? -5.018 -12.162 -9.381 1.00 86.50 73 GLU A N 1
ATOM 539 C CA . GLU A 1 73 ? -5.490 -10.994 -8.635 1.00 86.50 73 GLU A CA 1
ATOM 540 C C . GLU A 1 73 ? -6.681 -11.377 -7.754 1.00 86.50 73 GLU A C 1
ATOM 542 O O . GLU A 1 73 ? -6.811 -10.883 -6.636 1.00 86.50 73 GLU A O 1
ATOM 547 N N . ALA A 1 74 ? -7.495 -12.332 -8.215 1.00 87.19 74 ALA A N 1
ATOM 548 C CA . ALA A 1 74 ? -8.561 -12.919 -7.421 1.00 87.19 74 ALA A CA 1
ATOM 549 C C . ALA A 1 74 ? -8.015 -13.577 -6.145 1.00 87.19 74 ALA A C 1
ATOM 551 O O . ALA A 1 74 ? -8.523 -13.314 -5.063 1.00 87.19 74 ALA A O 1
ATOM 552 N N . VAL A 1 75 ? -6.926 -14.348 -6.239 1.00 88.00 75 VAL A N 1
ATOM 553 C CA . VAL A 1 75 ? -6.268 -14.966 -5.076 1.00 88.00 75 VAL A CA 1
ATOM 554 C C . VAL A 1 75 ? -5.690 -13.909 -4.136 1.00 88.00 75 VAL A C 1
ATOM 556 O O . VAL A 1 75 ? -5.798 -14.049 -2.920 1.00 88.00 75 VAL A O 1
ATOM 559 N N . ALA A 1 76 ? -5.093 -12.840 -4.669 1.00 90.12 76 ALA A N 1
ATOM 560 C CA . ALA A 1 76 ? -4.554 -11.758 -3.847 1.00 90.12 76 ALA A CA 1
ATOM 561 C C . ALA A 1 76 ? -5.663 -10.983 -3.113 1.00 90.12 76 ALA A C 1
ATOM 563 O O . ALA A 1 76 ? -5.520 -10.668 -1.930 1.00 90.12 76 ALA A O 1
ATOM 564 N N . ARG A 1 77 ? -6.792 -10.723 -3.783 1.00 91.44 77 ARG A N 1
ATOM 565 C CA . ARG A 1 77 ? -7.978 -10.101 -3.178 1.00 91.44 77 ARG A CA 1
ATOM 566 C C . ARG A 1 77 ? -8.653 -11.021 -2.162 1.00 91.44 77 ARG A C 1
ATOM 568 O O . ARG A 1 77 ? -9.008 -10.548 -1.088 1.00 91.44 77 ARG A O 1
ATOM 575 N N . ASP A 1 78 ? -8.757 -12.319 -2.440 1.00 89.75 78 ASP A N 1
ATOM 576 C CA . ASP A 1 78 ? -9.267 -13.314 -1.490 1.00 89.75 78 ASP A CA 1
ATOM 577 C C . ASP A 1 78 ? -8.377 -13.392 -0.238 1.00 89.75 78 ASP A C 1
ATOM 579 O O . ASP A 1 78 ? -8.877 -13.432 0.889 1.00 89.75 78 ASP A O 1
ATOM 583 N N . ALA A 1 79 ? -7.051 -13.347 -0.412 1.00 89.00 79 ALA A N 1
ATOM 584 C CA . ALA A 1 79 ? -6.100 -13.286 0.694 1.00 89.00 79 ALA A CA 1
ATOM 585 C C . ALA A 1 79 ? -6.268 -11.999 1.517 1.00 89.00 79 ALA A C 1
ATOM 587 O O . ALA A 1 79 ? -6.364 -12.074 2.744 1.00 89.00 79 ALA A O 1
ATOM 588 N N . ALA A 1 80 ? -6.384 -10.837 0.865 1.00 90.75 80 ALA A N 1
ATOM 589 C CA . ALA A 1 80 ? -6.664 -9.570 1.537 1.00 90.75 80 ALA A CA 1
ATOM 590 C C . ALA A 1 80 ? -7.975 -9.638 2.339 1.00 90.75 80 ALA A C 1
ATOM 592 O O . ALA A 1 80 ? -7.987 -9.329 3.533 1.00 90.75 80 ALA A O 1
ATOM 593 N N . ALA A 1 81 ? -9.049 -10.144 1.727 1.00 91.38 81 ALA A N 1
ATOM 594 C CA . ALA A 1 81 ? -10.356 -10.275 2.360 1.00 91.38 81 ALA A CA 1
ATOM 595 C C . ALA A 1 81 ? -10.319 -11.220 3.570 1.00 91.38 81 ALA A C 1
ATOM 597 O O . ALA A 1 81 ? -10.917 -10.921 4.603 1.00 91.38 81 ALA A O 1
ATOM 598 N N . SER A 1 82 ? -9.557 -12.319 3.494 1.00 89.12 82 SER A N 1
ATOM 599 C CA . SER A 1 82 ? -9.345 -13.238 4.625 1.00 89.12 82 SER A CA 1
ATOM 600 C C . SER A 1 82 ? -8.646 -12.575 5.818 1.00 89.12 82 SER A C 1
ATOM 602 O O . SER A 1 82 ? -8.819 -12.998 6.962 1.00 89.12 82 SER A O 1
ATOM 604 N N . LEU A 1 83 ? -7.887 -11.507 5.559 1.00 88.38 83 LEU A N 1
ATOM 605 C CA . LEU A 1 83 ? -7.229 -10.682 6.567 1.00 88.38 83 LEU A CA 1
ATOM 606 C C . LEU A 1 83 ? -8.086 -9.484 7.001 1.00 88.38 83 LEU A C 1
ATOM 608 O O . LEU A 1 83 ? -7.630 -8.699 7.830 1.00 88.38 83 LEU A O 1
ATOM 612 N N . GLY A 1 84 ? -9.315 -9.367 6.491 1.00 90.94 84 GLY A N 1
ATOM 613 C CA . GLY A 1 84 ? -10.219 -8.261 6.778 1.00 90.94 84 GLY A CA 1
ATOM 614 C C . GLY A 1 84 ? -9.871 -6.979 6.026 1.00 90.94 84 GLY A C 1
ATOM 615 O O . GLY A 1 84 ? -10.259 -5.912 6.481 1.00 90.94 84 GLY A O 1
ATOM 616 N N . LEU A 1 85 ? -9.143 -7.057 4.910 1.00 93.44 85 LEU A N 1
ATOM 617 C CA . LEU A 1 85 ? -8.823 -5.921 4.048 1.00 93.44 85 LEU A CA 1
ATOM 618 C C . LEU A 1 85 ? -9.544 -6.055 2.702 1.00 9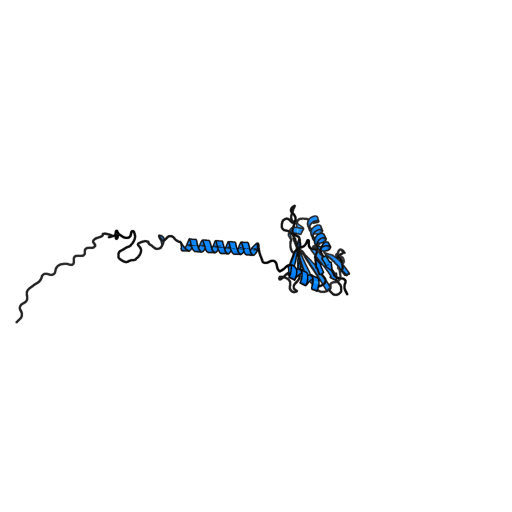3.44 85 LEU A C 1
ATOM 620 O O . LEU A 1 85 ? -9.418 -7.057 2.007 1.00 93.44 85 LEU A O 1
ATOM 624 N N . THR A 1 86 ? -10.248 -5.005 2.302 1.00 95.62 86 THR A N 1
ATOM 625 C CA . THR A 1 86 ? -10.766 -4.818 0.946 1.00 95.62 86 THR A CA 1
ATOM 626 C C . THR A 1 86 ? -9.986 -3.696 0.274 1.00 95.62 86 THR A C 1
ATOM 628 O O . THR A 1 86 ? -9.688 -2.674 0.894 1.00 95.62 86 THR A O 1
ATOM 631 N N . VAL A 1 87 ? -9.658 -3.889 -1.001 1.00 95.19 87 VAL A N 1
ATOM 632 C CA . VAL A 1 87 ? -8.995 -2.885 -1.836 1.00 95.19 87 VAL A CA 1
ATOM 633 C C . VAL A 1 87 ? -9.943 -2.502 -2.967 1.00 95.19 87 VAL A C 1
ATOM 635 O O . VAL A 1 87 ? -10.557 -3.387 -3.563 1.00 95.19 87 VAL A O 1
ATOM 638 N N . ALA A 1 88 ? -10.066 -1.208 -3.257 1.00 94.19 88 ALA A N 1
ATOM 639 C CA . ALA A 1 88 ? -10.913 -0.695 -4.329 1.00 94.19 88 ALA A CA 1
ATOM 640 C C . ALA A 1 88 ? -10.563 -1.305 -5.702 1.00 94.19 88 ALA A C 1
ATOM 642 O O . ALA A 1 88 ? -9.414 -1.664 -5.969 1.00 94.19 88 ALA A O 1
ATOM 643 N N . ASP A 1 89 ? -11.562 -1.409 -6.582 1.00 90.56 89 ASP A N 1
ATOM 644 C CA . ASP A 1 89 ? -11.424 -2.037 -7.909 1.00 90.56 89 ASP A CA 1
ATOM 645 C C . ASP A 1 89 ? -10.505 -1.249 -8.857 1.00 90.56 89 ASP A C 1
ATOM 647 O O . ASP A 1 89 ? -9.957 -1.803 -9.806 1.00 90.56 89 ASP A O 1
ATOM 651 N N . GLU A 1 90 ? -10.310 0.043 -8.590 1.00 88.81 90 GLU A N 1
ATOM 652 C CA . GLU A 1 90 ? -9.396 0.924 -9.329 1.00 88.81 90 GLU A CA 1
ATOM 653 C C . GLU A 1 90 ? -7.907 0.614 -9.099 1.00 88.81 90 GLU A C 1
ATOM 655 O O . GLU A 1 90 ? -7.059 1.064 -9.871 1.00 88.81 90 GLU A O 1
ATOM 660 N N . ALA A 1 91 ? -7.576 -0.155 -8.057 1.00 90.56 91 ALA A N 1
ATOM 661 C CA . ALA A 1 91 ? -6.215 -0.589 -7.771 1.00 90.56 91 ALA A CA 1
ATOM 662 C C . ALA A 1 91 ? -6.045 -2.078 -8.089 1.00 90.56 91 ALA A C 1
ATOM 664 O O . ALA A 1 91 ? -6.835 -2.898 -7.635 1.00 90.56 91 ALA A O 1
ATOM 665 N N . GLU A 1 92 ? -4.985 -2.445 -8.806 1.00 90.56 92 GLU A N 1
ATOM 666 C CA . GLU A 1 92 ? -4.565 -3.837 -8.989 1.00 90.56 92 GLU A CA 1
ATOM 667 C C . GLU A 1 92 ? -3.962 -4.369 -7.675 1.00 90.56 92 GLU A C 1
ATOM 669 O O . GLU A 1 92 ? -3.187 -3.674 -7.009 1.00 90.56 92 GLU A O 1
ATOM 674 N N . VAL A 1 93 ? -4.263 -5.621 -7.315 1.00 90.12 93 VAL A N 1
ATOM 675 C CA . VAL A 1 93 ? -3.708 -6.276 -6.118 1.00 90.12 93 VAL A CA 1
ATOM 676 C C . VAL A 1 93 ? -2.933 -7.525 -6.514 1.00 90.12 93 VAL A C 1
ATOM 678 O O . VAL A 1 93 ? -3.415 -8.355 -7.280 1.00 90.12 93 VAL A O 1
ATOM 681 N N . ALA A 1 94 ? -1.733 -7.687 -5.968 1.00 90.12 94 ALA A N 1
ATOM 682 C CA . ALA A 1 94 ? -0.924 -8.887 -6.138 1.00 90.12 94 ALA A CA 1
ATOM 683 C C . ALA A 1 94 ? -0.382 -9.368 -4.790 1.00 90.12 94 ALA A C 1
ATOM 685 O O . ALA A 1 94 ? -0.182 -8.575 -3.870 1.00 90.12 94 ALA A O 1
ATOM 686 N N . LEU A 1 95 ? -0.112 -10.667 -4.675 1.00 86.62 95 LEU A N 1
ATOM 687 C CA . LEU A 1 95 ? 0.673 -11.187 -3.557 1.00 86.62 95 LEU A CA 1
ATOM 688 C C . LEU A 1 95 ? 2.115 -10.689 -3.681 1.00 86.62 95 LEU A C 1
ATOM 690 O O . LEU A 1 95 ? 2.679 -10.650 -4.778 1.00 86.62 95 LEU A O 1
ATOM 694 N N . ASN A 1 96 ? 2.707 -10.294 -2.559 1.00 81.56 96 ASN A N 1
ATOM 695 C CA . ASN A 1 96 ? 4.082 -9.832 -2.515 1.00 81.56 96 ASN A CA 1
ATOM 696 C C . ASN A 1 96 ? 5.011 -10.941 -2.008 1.00 81.56 96 ASN A C 1
ATOM 698 O O . ASN A 1 96 ? 5.316 -11.024 -0.817 1.00 81.56 96 ASN A O 1
ATOM 702 N N . ASP A 1 97 ? 5.519 -11.755 -2.934 1.00 69.44 97 ASP A N 1
ATOM 703 C CA . ASP A 1 97 ? 6.448 -12.859 -2.642 1.00 69.44 97 ASP A CA 1
ATOM 704 C C . ASP A 1 97 ? 7.793 -12.395 -2.046 1.00 69.44 97 ASP A C 1
ATOM 706 O O . ASP A 1 97 ? 8.559 -13.206 -1.527 1.00 69.44 97 ASP A O 1
ATOM 710 N N . ALA A 1 98 ? 8.108 -11.095 -2.116 1.00 64.88 98 ALA A N 1
ATOM 711 C CA . ALA A 1 98 ? 9.330 -10.535 -1.539 1.00 64.88 98 ALA A CA 1
ATOM 712 C C . ALA A 1 98 ? 9.231 -10.296 -0.021 1.00 64.88 98 ALA A C 1
ATOM 714 O O . ALA A 1 98 ? 10.230 -9.951 0.614 1.00 64.88 98 ALA A O 1
ATOM 715 N N . THR A 1 99 ? 8.048 -10.468 0.566 1.00 57.38 99 THR A N 1
ATOM 716 C CA . THR A 1 99 ? 7.797 -10.175 1.979 1.00 57.38 99 THR A CA 1
ATOM 717 C C . THR A 1 99 ? 7.779 -11.454 2.805 1.00 57.38 99 THR A C 1
ATOM 719 O O . THR A 1 99 ? 7.267 -12.494 2.396 1.00 57.38 99 THR A O 1
ATOM 722 N N . ILE A 1 100 ? 8.352 -11.383 4.007 1.00 48.50 100 ILE A N 1
ATOM 723 C CA . ILE A 1 100 ? 8.590 -12.549 4.877 1.00 48.50 100 ILE A CA 1
ATOM 724 C C . ILE A 1 100 ? 7.266 -13.179 5.366 1.00 48.50 100 ILE A C 1
ATOM 726 O O . ILE A 1 100 ? 7.254 -14.334 5.787 1.00 48.50 100 ILE A O 1
ATOM 730 N N . ALA A 1 101 ? 6.151 -12.444 5.281 1.00 57.41 101 ALA A N 1
ATOM 731 C CA . ALA A 1 101 ? 4.841 -12.844 5.794 1.00 57.41 101 ALA A CA 1
ATOM 732 C C . ALA A 1 101 ? 3.727 -12.917 4.728 1.00 57.41 101 ALA A C 1
ATOM 734 O O . ALA A 1 101 ? 2.563 -13.051 5.099 1.00 57.41 101 ALA A O 1
ATOM 735 N N . GLY A 1 102 ? 4.053 -12.844 3.431 1.00 66.06 102 GLY A N 1
ATOM 736 C CA . GLY A 1 102 ? 3.042 -12.905 2.366 1.00 66.06 102 GLY A CA 1
ATOM 737 C C . GLY A 1 102 ? 2.152 -11.660 2.300 1.00 66.06 102 GLY A C 1
ATOM 738 O O . GLY A 1 102 ? 0.936 -11.775 2.165 1.00 66.06 102 GLY A O 1
ATOM 739 N N . GLY A 1 103 ? 2.763 -10.483 2.433 1.00 83.81 103 GLY A N 1
ATOM 740 C CA . GLY A 1 103 ? 2.132 -9.180 2.271 1.00 83.81 103 GLY A CA 1
ATOM 741 C C . GLY A 1 103 ? 1.503 -8.975 0.891 1.00 83.81 103 GLY A C 1
ATOM 742 O O . GLY A 1 103 ? 1.568 -9.818 -0.007 1.00 83.81 103 GLY A O 1
ATOM 743 N N . LEU A 1 104 ? 0.872 -7.821 0.722 1.00 90.62 104 LEU A N 1
ATOM 744 C CA . LEU A 1 104 ? 0.138 -7.453 -0.483 1.00 90.62 104 LEU A CA 1
ATOM 745 C C . LEU A 1 104 ? 0.874 -6.345 -1.222 1.00 90.62 104 LEU A C 1
ATOM 747 O O . LEU A 1 104 ? 1.491 -5.477 -0.619 1.00 90.62 104 LEU A O 1
ATOM 751 N N . ARG A 1 105 ? 0.768 -6.339 -2.542 1.00 92.88 105 ARG A N 1
ATOM 752 C CA . ARG A 1 105 ? 1.157 -5.216 -3.386 1.00 92.88 105 ARG A CA 1
ATOM 753 C C . ARG A 1 105 ? -0.099 -4.587 -3.957 1.00 92.88 105 ARG A C 1
ATOM 755 O O . ARG A 1 105 ? -0.868 -5.271 -4.625 1.00 92.88 105 ARG A O 1
ATOM 762 N N . VAL A 1 106 ? -0.276 -3.293 -3.721 1.00 92.50 106 VAL A N 1
ATOM 763 C CA . VAL A 1 106 ? -1.388 -2.494 -4.247 1.00 92.50 106 VAL A CA 1
ATOM 764 C C . VAL A 1 106 ? -0.834 -1.535 -5.287 1.00 92.50 106 VAL A C 1
ATOM 766 O O . VAL A 1 106 ? 0.011 -0.695 -4.974 1.00 92.50 106 VAL A O 1
ATOM 769 N N . ARG A 1 107 ? -1.278 -1.674 -6.534 1.00 92.00 107 ARG A N 1
ATOM 770 C CA . ARG A 1 107 ? -0.786 -0.915 -7.681 1.00 92.00 107 ARG A CA 1
ATOM 771 C C . ARG A 1 107 ? -1.900 -0.083 -8.299 1.00 92.00 107 ARG A C 1
ATOM 773 O O . ARG A 1 107 ? -2.986 -0.573 -8.557 1.00 92.00 107 ARG A O 1
ATOM 780 N N . PHE A 1 108 ? -1.583 1.158 -8.623 1.00 89.81 108 PHE A N 1
ATOM 781 C CA . PHE A 1 108 ? -2.448 2.066 -9.359 1.00 89.81 108 PHE A CA 1
ATOM 782 C C . PHE A 1 108 ? -1.876 2.242 -10.755 1.00 89.81 108 PHE A C 1
ATOM 784 O O . PHE A 1 108 ? -0.701 2.584 -10.900 1.00 89.81 108 PHE A O 1
ATOM 791 N N . VAL A 1 109 ? -2.681 1.985 -11.782 1.00 83.31 109 VAL A N 1
ATOM 792 C CA . VAL A 1 109 ? -2.287 2.200 -13.178 1.00 83.31 109 VAL A CA 1
ATOM 793 C C . VAL A 1 109 ? -2.557 3.662 -13.525 1.00 83.31 109 VAL A C 1
ATOM 795 O O . VAL A 1 109 ? -3.638 4.173 -13.254 1.00 83.31 109 VAL A O 1
ATOM 798 N N . GLY A 1 110 ? -1.569 4.358 -14.085 1.00 68.00 110 GLY A N 1
ATOM 799 C CA . GLY A 1 110 ? -1.765 5.743 -14.499 1.00 68.00 110 GLY A CA 1
ATOM 800 C C . GLY A 1 110 ? -2.576 5.845 -15.779 1.00 68.00 110 GLY A C 1
ATOM 801 O O . GLY A 1 110 ? -2.215 5.251 -16.795 1.00 68.00 110 GLY A O 1
ATOM 802 N N . GLU A 1 111 ? -3.625 6.658 -15.747 1.00 56.38 111 GLU A N 1
ATOM 803 C CA . GLU A 1 111 ? -4.265 7.184 -16.948 1.00 56.38 111 GLU A CA 1
ATOM 804 C C . GLU A 1 111 ? -3.505 8.457 -17.351 1.00 56.38 111 GLU A C 1
ATOM 806 O O . GLU A 1 111 ? -3.658 9.506 -16.740 1.00 56.38 111 GLU A O 1
ATOM 811 N N . THR A 1 112 ? -2.579 8.302 -18.301 1.00 49.41 112 THR A N 1
ATOM 812 C CA . THR A 1 112 ? -1.832 9.340 -19.045 1.00 49.41 112 THR A CA 1
ATOM 813 C C . THR A 1 112 ? -2.073 10.809 -18.651 1.00 49.41 112 THR A C 1
ATOM 815 O O . THR A 1 112 ? -2.974 11.443 -19.191 1.00 49.41 112 THR A O 1
ATOM 818 N N . ASP A 1 113 ? -1.222 11.354 -17.775 1.00 45.44 113 ASP A N 1
ATOM 819 C CA . ASP A 1 113 ? -0.452 12.592 -18.004 1.00 45.44 113 ASP A CA 1
ATOM 820 C C . ASP A 1 113 ? 0.465 12.873 -16.787 1.00 45.44 113 ASP A C 1
ATOM 822 O O . ASP A 1 113 ? 0.006 13.227 -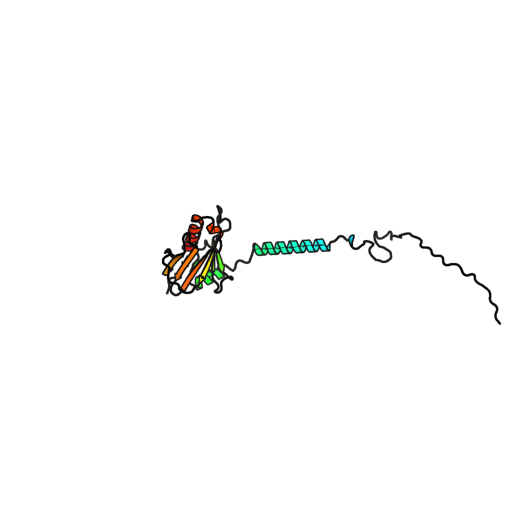15.706 1.00 45.44 113 ASP A O 1
ATOM 826 N N . GLN A 1 114 ? 1.781 12.739 -17.004 1.00 45.41 114 GLN A N 1
ATOM 827 C CA . GLN A 1 114 ? 2.918 12.955 -16.081 1.00 45.41 114 GLN A CA 1
ATOM 828 C C . GLN A 1 114 ? 3.209 11.900 -14.996 1.00 45.41 114 GLN A C 1
ATOM 830 O O . GLN A 1 114 ? 2.320 11.479 -14.271 1.00 45.41 114 GLN A O 1
ATOM 835 N N . ALA A 1 115 ? 4.509 11.540 -14.900 1.00 46.84 115 ALA A N 1
ATOM 836 C CA . ALA A 1 115 ? 5.282 10.710 -13.940 1.00 46.84 115 ALA A CA 1
ATOM 837 C C . ALA A 1 115 ? 4.713 9.341 -13.495 1.00 46.84 115 ALA A C 1
ATOM 839 O O . ALA A 1 115 ? 5.469 8.389 -13.315 1.00 46.84 115 ALA A O 1
ATOM 840 N N . VAL A 1 116 ? 3.396 9.212 -13.401 1.00 52.31 116 VAL A N 1
ATOM 841 C CA . VAL A 1 116 ? 2.604 8.003 -13.168 1.00 52.31 116 VAL A CA 1
ATOM 842 C C . VAL A 1 116 ? 2.257 7.301 -14.490 1.00 52.31 116 VAL A C 1
ATOM 844 O O . VAL A 1 116 ? 1.467 6.372 -14.497 1.00 52.31 116 VAL A O 1
ATOM 847 N N . GLU A 1 117 ? 2.869 7.661 -15.625 1.00 55.81 117 GLU A N 1
ATOM 848 C CA . GLU A 1 117 ? 2.606 7.025 -16.936 1.00 55.81 117 GLU A CA 1
ATOM 849 C C . GLU A 1 117 ? 2.711 5.484 -16.925 1.00 55.81 117 GLU A C 1
ATOM 851 O O . GLU A 1 117 ? 2.132 4.823 -17.781 1.00 55.81 117 GLU A O 1
ATOM 856 N N . GLN A 1 118 ? 3.424 4.895 -15.956 1.00 64.44 118 GLN A N 1
ATOM 857 C CA . GLN A 1 118 ? 3.555 3.438 -15.784 1.00 64.44 118 GLN A CA 1
ATOM 858 C C . GLN A 1 118 ? 2.806 2.878 -14.556 1.00 64.44 118 GLN A C 1
ATOM 860 O O . GLN A 1 118 ? 2.859 1.672 -14.274 1.00 64.44 118 GLN A O 1
ATOM 865 N N . GLY A 1 119 ? 2.087 3.743 -13.840 1.00 81.44 119 GLY A N 1
ATOM 866 C CA . GLY A 1 119 ? 1.513 3.477 -12.530 1.00 81.44 119 GLY A CA 1
ATOM 867 C C . GLY A 1 119 ? 2.522 3.593 -11.384 1.00 81.44 119 GLY A C 1
ATOM 868 O O . GLY A 1 119 ? 3.719 3.782 -11.594 1.00 81.44 119 GLY A O 1
ATOM 869 N N . TYR A 1 120 ? 2.034 3.454 -10.158 1.00 89.31 120 TYR A N 1
ATOM 870 C CA . TYR A 1 120 ? 2.849 3.309 -8.949 1.00 89.31 120 TYR A CA 1
ATOM 871 C C . TYR A 1 120 ? 2.269 2.212 -8.068 1.00 89.31 120 TYR A C 1
ATOM 873 O O . TYR A 1 120 ? 1.114 1.822 -8.222 1.00 89.31 120 TYR A O 1
ATOM 881 N N . TYR A 1 121 ? 3.067 1.697 -7.142 1.00 92.25 121 TYR A N 1
ATOM 882 C CA . TYR A 1 121 ? 2.603 0.688 -6.203 1.00 92.25 121 TYR A CA 1
ATOM 883 C C . TYR A 1 121 ? 3.168 0.883 -4.803 1.00 92.25 121 TYR A C 1
ATOM 885 O O . TYR A 1 121 ? 4.235 1.478 -4.609 1.00 92.25 121 TYR A O 1
ATOM 893 N N . PHE A 1 122 ? 2.433 0.327 -3.851 1.00 94.56 122 PHE A N 1
ATOM 894 C CA . PHE A 1 122 ? 2.778 0.241 -2.447 1.00 94.56 122 PHE A CA 1
ATOM 895 C C . PHE A 1 122 ? 2.776 -1.218 -2.016 1.00 94.56 122 PHE A C 1
ATOM 897 O O . PHE A 1 122 ? 1.940 -2.005 -2.461 1.00 94.56 122 PHE A O 1
ATOM 904 N N . ASP A 1 123 ? 3.708 -1.552 -1.140 1.00 93.94 123 ASP A N 1
ATOM 905 C CA . ASP A 1 123 ? 3.768 -2.847 -0.485 1.00 93.94 123 ASP A CA 1
ATOM 906 C C . ASP A 1 123 ? 3.146 -2.699 0.909 1.00 93.94 123 ASP A C 1
ATOM 908 O O . ASP A 1 123 ? 3.482 -1.772 1.647 1.00 93.94 123 ASP A O 1
ATOM 912 N N . LEU A 1 124 ? 2.185 -3.564 1.224 1.00 94.00 124 LEU A N 1
ATOM 913 C CA . LEU A 1 124 ? 1.447 -3.623 2.478 1.00 94.00 124 LEU A CA 1
ATOM 914 C C . LEU A 1 124 ? 1.858 -4.878 3.236 1.00 94.00 124 LEU A C 1
ATOM 916 O O . LEU A 1 124 ? 1.576 -5.998 2.808 1.00 94.00 124 LEU A O 1
ATOM 920 N N . ASP A 1 125 ? 2.453 -4.671 4.400 1.00 92.12 125 ASP A N 1
ATOM 921 C CA . ASP A 1 125 ? 2.974 -5.733 5.244 1.00 92.12 125 ASP A CA 1
ATOM 922 C C . ASP A 1 125 ? 2.324 -5.719 6.617 1.00 92.12 125 ASP A C 1
ATOM 924 O O . ASP A 1 125 ? 2.127 -4.662 7.219 1.00 92.12 125 ASP A O 1
ATOM 928 N N . VAL A 1 126 ? 2.042 -6.908 7.145 1.00 89.25 126 VAL A N 1
ATOM 929 C CA . VAL A 1 126 ? 1.657 -7.063 8.547 1.00 89.25 126 VAL A CA 1
ATOM 930 C C . VAL A 1 126 ? 2.905 -6.927 9.411 1.00 89.25 126 VAL A C 1
ATOM 932 O O . VAL A 1 126 ? 3.903 -7.619 9.201 1.00 89.25 126 VAL A O 1
ATOM 935 N N . VAL A 1 127 ? 2.837 -6.057 10.410 1.00 88.69 127 VAL A N 1
ATOM 936 C CA . VAL A 1 127 ? 3.930 -5.786 11.343 1.00 88.69 127 VAL A CA 1
ATOM 937 C C . VAL A 1 127 ? 3.476 -5.966 12.782 1.00 88.69 127 VAL A C 1
ATOM 939 O O . VAL A 1 127 ? 2.287 -5.997 13.099 1.00 88.69 127 VAL A O 1
ATOM 942 N N . THR A 1 128 ? 4.450 -6.096 13.678 1.00 86.44 128 THR A N 1
ATOM 943 C CA . THR A 1 128 ? 4.195 -6.059 15.117 1.00 86.44 128 THR A CA 1
ATOM 944 C C . THR A 1 128 ? 3.613 -4.703 15.511 1.00 86.44 128 THR A C 1
ATOM 946 O O . THR A 1 128 ? 4.005 -3.676 14.951 1.00 86.44 128 THR A O 1
ATOM 949 N N . ALA A 1 129 ? 2.716 -4.710 16.501 1.00 82.94 129 ALA A N 1
ATOM 950 C CA . ALA A 1 129 ? 2.136 -3.498 17.063 1.00 82.94 129 ALA A CA 1
ATOM 951 C C . ALA A 1 129 ? 3.194 -2.460 17.448 1.00 82.94 129 ALA A C 1
ATOM 953 O O . ALA A 1 129 ? 4.275 -2.804 17.942 1.00 82.94 129 ALA A O 1
ATOM 954 N N . ARG A 1 130 ? 2.876 -1.186 17.203 1.00 80.94 130 ARG A N 1
ATOM 955 C CA . ARG A 1 130 ? 3.805 -0.068 17.361 1.00 80.94 130 ARG A CA 1
ATOM 956 C C . ARG A 1 130 ? 3.076 1.143 17.920 1.00 80.94 130 ARG A C 1
ATOM 958 O O . ARG A 1 130 ? 2.027 1.505 17.417 1.00 80.94 130 ARG A O 1
ATOM 965 N N . GLU A 1 131 ? 3.641 1.789 18.932 1.00 87.00 131 GLU A N 1
ATOM 966 C CA . GLU A 1 131 ? 3.081 3.047 19.432 1.00 87.00 131 GLU A CA 1
ATOM 967 C C . GLU A 1 131 ? 3.341 4.178 18.418 1.00 87.00 131 GLU A C 1
ATOM 969 O O . GLU A 1 131 ? 4.470 4.281 17.915 1.00 87.00 131 GLU A O 1
ATOM 974 N N . PRO A 1 132 ? 2.334 5.017 18.101 1.00 89.31 132 PRO A N 1
ATOM 975 C CA . PRO A 1 132 ? 2.534 6.189 17.256 1.00 89.31 132 PRO A CA 1
ATOM 976 C C . PRO A 1 132 ? 3.603 7.126 17.831 1.00 89.31 132 PRO A C 1
ATOM 978 O O . PRO A 1 132 ? 3.608 7.409 19.028 1.00 89.31 132 PRO A O 1
ATOM 981 N N . GLY A 1 133 ? 4.508 7.605 16.974 1.00 87.69 133 GLY A N 1
ATOM 982 C CA . GLY A 1 133 ? 5.523 8.593 17.347 1.00 87.69 133 GLY A CA 1
ATOM 983 C C . GLY A 1 133 ? 4.987 10.027 17.337 1.00 87.69 133 GLY A C 1
ATOM 984 O O . GLY A 1 133 ? 3.963 10.311 16.720 1.00 87.69 133 GLY A O 1
ATOM 985 N N . ASP A 1 134 ? 5.713 10.952 17.968 1.00 88.81 134 ASP A N 1
ATOM 986 C CA . ASP A 1 134 ? 5.344 12.380 18.005 1.00 88.81 134 ASP A CA 1
ATOM 987 C C . ASP A 1 134 ? 5.341 13.043 16.612 1.00 88.81 134 ASP A C 1
ATOM 989 O O . ASP A 1 134 ? 4.673 14.052 16.394 1.00 88.81 134 ASP A O 1
ATOM 993 N N . ASP A 1 135 ? 6.104 12.493 15.666 1.00 89.44 135 ASP A N 1
ATOM 994 C CA . ASP A 1 135 ? 6.244 12.960 14.284 1.00 89.44 135 ASP A CA 1
ATOM 995 C C . ASP A 1 135 ? 5.266 12.286 13.307 1.00 89.44 135 ASP A C 1
ATOM 997 O O . ASP A 1 135 ? 5.298 12.553 12.102 1.00 89.44 135 ASP A O 1
ATOM 1001 N N . TRP A 1 136 ? 4.394 11.410 13.809 1.00 95.69 136 TRP A N 1
ATOM 1002 C CA . TRP A 1 136 ? 3.402 10.712 13.003 1.00 95.69 136 TRP A CA 1
ATOM 1003 C C . TRP A 1 136 ? 2.181 11.602 12.791 1.00 95.69 136 TRP A C 1
ATOM 1005 O O . TRP A 1 136 ? 1.596 12.134 13.733 1.00 95.69 136 TRP A O 1
ATOM 1015 N N . ILE A 1 137 ? 1.769 11.750 11.537 1.00 96.31 137 ILE A N 1
ATOM 1016 C CA . ILE A 1 137 ? 0.659 12.614 11.140 1.00 96.31 137 ILE A CA 1
ATOM 1017 C C . ILE A 1 137 ? -0.607 11.752 11.063 1.00 96.31 137 ILE A C 1
ATOM 1019 O O . ILE A 1 137 ? -0.675 10.880 10.192 1.00 96.31 137 ILE A O 1
ATOM 1023 N N . PRO A 1 138 ? -1.617 11.962 11.929 1.00 96.69 138 PRO A N 1
ATOM 1024 C CA . PRO A 1 138 ? -2.846 11.176 11.894 1.00 96.69 138 PRO A CA 1
ATOM 1025 C C . PRO A 1 138 ? -3.559 11.279 10.544 1.00 96.69 138 PRO A C 1
ATOM 1027 O O . PRO A 1 138 ? -3.610 12.345 9.924 1.00 96.69 138 PRO A O 1
ATOM 1030 N N . THR A 1 139 ? -4.140 10.171 10.101 1.00 96.56 139 THR A N 1
ATOM 1031 C CA . THR A 1 139 ? -4.983 10.106 8.909 1.00 96.56 139 THR A CA 1
ATOM 1032 C C . THR A 1 139 ? -6.122 9.114 9.118 1.00 96.56 139 THR A C 1
ATOM 1034 O O . THR A 1 139 ? -6.155 8.383 10.104 1.00 96.56 139 THR A O 1
ATOM 1037 N N . GLU A 1 140 ? -7.077 9.097 8.197 1.00 96.31 140 GLU A N 1
ATOM 1038 C CA . GLU A 1 140 ? -8.246 8.223 8.276 1.00 96.31 140 GLU A CA 1
ATOM 1039 C C . GLU A 1 140 ? -8.188 7.177 7.167 1.00 96.31 140 GLU A C 1
ATOM 1041 O O . GLU A 1 140 ? -8.114 7.516 5.986 1.00 96.31 140 GLU A O 1
ATOM 1046 N N . VAL A 1 141 ? -8.239 5.905 7.556 1.00 96.81 141 VAL A N 1
ATOM 1047 C CA . VAL A 1 141 ? -8.451 4.771 6.653 1.00 96.81 141 VAL A CA 1
ATOM 1048 C C . VAL A 1 141 ? -9.754 4.105 7.072 1.00 96.81 141 VAL A C 1
ATOM 1050 O O . VAL A 1 141 ? -9.979 3.874 8.261 1.00 96.81 141 VAL A O 1
ATOM 1053 N N . ALA A 1 142 ? -10.635 3.826 6.113 1.00 96.44 142 ALA A N 1
ATOM 1054 C CA . ALA A 1 142 ? -11.959 3.295 6.412 1.00 96.44 142 ALA A CA 1
ATOM 1055 C C . ALA A 1 142 ? -11.861 1.952 7.158 1.00 96.44 142 ALA A C 1
ATOM 1057 O O . ALA A 1 142 ? -11.135 1.055 6.730 1.00 96.44 142 ALA A O 1
ATOM 1058 N N . GLY A 1 143 ? -12.580 1.831 8.278 1.00 94.81 143 GLY A N 1
ATOM 1059 C CA . GLY A 1 143 ? -12.615 0.625 9.117 1.00 94.81 143 GLY A CA 1
ATOM 1060 C C . GLY A 1 143 ? -11.346 0.340 9.931 1.00 94.81 143 GLY A C 1
ATOM 1061 O O . GLY A 1 143 ? -11.306 -0.640 10.671 1.00 94.81 143 GLY A O 1
ATOM 1062 N N . ALA A 1 144 ? -10.310 1.177 9.831 1.00 95.19 144 ALA A N 1
ATOM 1063 C CA . ALA A 1 144 ? -9.145 1.089 10.705 1.00 95.19 144 ALA A CA 1
ATOM 1064 C C . ALA A 1 144 ? -9.449 1.693 12.087 1.00 95.19 144 ALA A C 1
ATOM 1066 O O . ALA A 1 144 ? -10.190 2.669 12.206 1.00 95.19 144 ALA A O 1
ATOM 1067 N N . THR A 1 145 ? -8.836 1.142 13.134 1.00 94.75 145 THR A N 1
ATOM 1068 C CA . THR A 1 145 ? -8.885 1.696 14.497 1.00 94.75 145 THR A CA 1
ATOM 1069 C C . THR A 1 145 ? -8.056 2.979 14.598 1.00 94.75 145 THR A C 1
ATOM 1071 O O . THR A 1 145 ? -8.442 3.916 15.296 1.00 94.75 145 THR A O 1
ATOM 1074 N N . GLY A 1 146 ? -6.953 3.046 13.850 1.00 95.06 146 GLY A N 1
ATOM 1075 C CA . GLY A 1 146 ? -6.125 4.237 13.705 1.00 95.06 146 GLY A CA 1
ATOM 1076 C C . GLY A 1 146 ? -5.229 4.146 12.472 1.00 95.06 146 GLY A C 1
ATOM 1077 O O . GLY A 1 146 ? -4.907 3.055 12.005 1.00 95.06 146 GLY A O 1
ATOM 1078 N N . ALA A 1 147 ? -4.841 5.288 11.909 1.00 97.12 147 ALA A N 1
ATOM 1079 C CA . ALA A 1 147 ? -3.889 5.335 10.807 1.00 97.12 147 ALA A CA 1
ATOM 1080 C C . ALA A 1 147 ? -3.024 6.596 10.876 1.00 97.12 147 ALA A C 1
ATOM 1082 O O . ALA A 1 147 ? -3.474 7.661 11.307 1.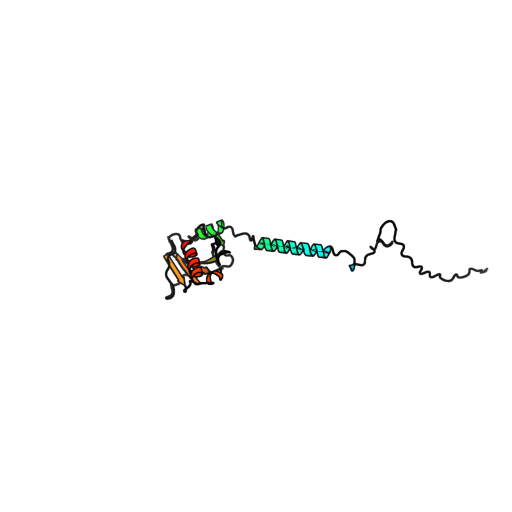00 97.12 147 ALA A O 1
ATOM 1083 N N . TRP A 1 148 ? -1.774 6.481 10.434 1.00 97.94 148 TRP A N 1
ATOM 1084 C CA . TRP A 1 148 ? -0.797 7.561 10.519 1.00 97.94 148 TRP A CA 1
ATOM 1085 C C . TRP A 1 148 ? 0.182 7.542 9.353 1.00 97.94 148 TRP A C 1
ATOM 1087 O O . TRP A 1 148 ? 0.722 6.494 9.001 1.00 97.94 148 TRP A O 1
ATOM 1097 N N . PHE A 1 149 ? 0.473 8.716 8.803 1.00 97.38 149 PHE A N 1
ATOM 1098 C CA . PHE A 1 149 ? 1.605 8.929 7.909 1.00 97.38 149 PHE A CA 1
ATOM 1099 C C . PHE A 1 149 ? 2.886 9.209 8.695 1.00 97.38 149 PHE A C 1
ATOM 1101 O O . PHE A 1 149 ? 2.857 9.857 9.740 1.00 97.38 149 PHE A O 1
ATOM 1108 N N . VAL A 1 150 ? 4.021 8.770 8.152 1.00 95.19 150 VAL A N 1
ATOM 1109 C CA . VAL A 1 150 ? 5.356 9.072 8.684 1.00 95.19 150 VAL A CA 1
ATOM 1110 C C . VAL A 1 150 ? 6.112 9.968 7.710 1.00 95.19 150 VAL A C 1
ATOM 1112 O O . VAL A 1 150 ? 6.323 9.590 6.555 1.00 95.19 150 VAL A O 1
ATOM 1115 N N . GLY A 1 151 ? 6.570 11.124 8.193 1.00 91.12 151 GLY A N 1
ATOM 1116 C CA . GLY A 1 151 ? 7.292 12.122 7.400 1.00 91.12 151 GLY A CA 1
ATOM 1117 C C . GLY A 1 151 ? 6.389 13.036 6.564 1.00 91.12 151 GLY A C 1
ATOM 1118 O O . GLY A 1 151 ? 5.186 12.809 6.437 1.00 91.12 151 GLY A O 1
ATOM 1119 N N . ASP A 1 152 ? 6.993 14.082 5.992 1.00 90.75 152 ASP A N 1
ATOM 1120 C CA . ASP A 1 152 ? 6.336 15.004 5.062 1.00 90.75 152 ASP A CA 1
ATOM 1121 C C . ASP A 1 152 ? 7.293 15.370 3.901 1.00 90.75 152 ASP A C 1
ATOM 1123 O O . ASP A 1 152 ? 8.292 16.050 4.156 1.00 90.75 152 ASP A O 1
ATOM 1127 N N . PRO A 1 153 ? 7.048 14.915 2.651 1.00 91.56 153 PRO A N 1
ATOM 1128 C CA . PRO A 1 153 ? 5.922 14.078 2.221 1.00 91.56 153 PRO A CA 1
ATOM 1129 C C . PRO A 1 153 ? 5.946 12.679 2.870 1.00 91.56 153 PRO A C 1
ATOM 1131 O O . PRO A 1 153 ? 7.008 12.232 3.314 1.00 91.56 153 PRO A O 1
ATOM 1134 N N . PRO A 1 154 ? 4.805 11.962 2.931 1.00 95.38 154 PRO A N 1
ATOM 1135 C CA . PRO A 1 154 ? 4.756 10.666 3.596 1.00 95.38 154 PRO A CA 1
ATOM 1136 C C . PRO A 1 154 ? 5.742 9.663 2.989 1.00 95.38 154 PRO A C 1
ATOM 1138 O O . PRO A 1 154 ? 5.910 9.573 1.772 1.00 95.38 154 PRO A O 1
ATOM 1141 N N . THR A 1 155 ? 6.399 8.890 3.845 1.00 94.81 155 THR A N 1
ATOM 1142 C CA . THR A 1 155 ? 7.370 7.840 3.479 1.00 94.81 155 THR A CA 1
ATOM 1143 C C . THR A 1 155 ? 6.907 6.445 3.873 1.00 94.81 155 THR A C 1
ATOM 1145 O O . THR A 1 155 ? 7.373 5.459 3.311 1.00 94.81 155 THR A O 1
ATOM 1148 N N . ALA A 1 156 ? 5.959 6.372 4.802 1.00 95.75 156 ALA A N 1
ATOM 1149 C CA . ALA A 1 156 ? 5.239 5.173 5.185 1.00 95.75 156 ALA A CA 1
ATOM 1150 C C . ALA A 1 156 ? 3.849 5.566 5.700 1.00 95.75 156 ALA A C 1
ATOM 1152 O O . ALA A 1 156 ? 3.640 6.706 6.133 1.00 95.75 156 ALA A O 1
ATOM 1153 N N . MET A 1 157 ? 2.928 4.608 5.712 1.00 97.19 157 MET A N 1
ATOM 1154 C CA . MET A 1 157 ? 1.663 4.721 6.434 1.00 97.19 157 MET A CA 1
ATOM 1155 C C . MET A 1 157 ? 1.497 3.507 7.340 1.00 97.19 157 MET A C 1
ATOM 1157 O O . MET A 1 157 ? 1.563 2.377 6.865 1.00 97.19 157 MET A O 1
ATOM 1161 N N . TYR A 1 158 ? 1.284 3.733 8.63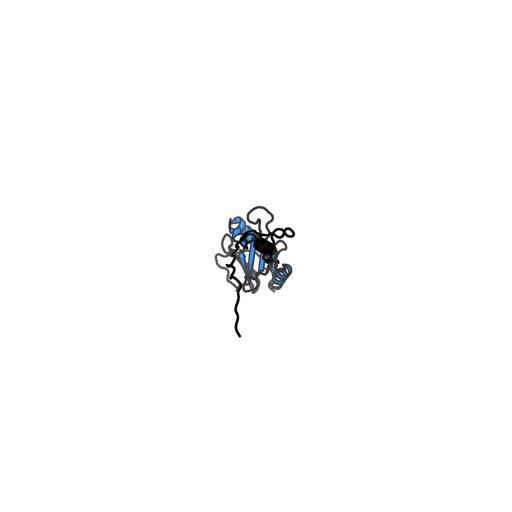1 1.00 96.56 158 TYR A N 1
ATOM 1162 C CA . TYR A 1 158 ? 0.948 2.682 9.585 1.00 96.56 158 TYR A CA 1
ATOM 1163 C C . TYR A 1 158 ? -0.556 2.665 9.809 1.00 96.56 158 TYR A C 1
ATOM 1165 O O . TYR A 1 158 ? -1.170 3.724 9.933 1.00 96.56 158 TYR A O 1
ATOM 1173 N N . ILE A 1 159 ? -1.140 1.473 9.851 1.00 95.94 159 ILE A N 1
ATOM 1174 C CA . ILE A 1 159 ? -2.577 1.279 10.034 1.00 95.94 159 ILE A CA 1
ATOM 1175 C C . ILE A 1 159 ? -2.787 0.255 11.143 1.00 95.94 159 ILE A C 1
ATOM 1177 O O . ILE A 1 159 ? -2.304 -0.872 11.057 1.00 95.94 159 ILE A O 1
ATOM 1181 N N . GLU A 1 160 ? -3.516 0.651 12.171 1.00 95.12 160 GLU A N 1
ATOM 1182 C CA . GLU A 1 160 ? -3.978 -0.208 13.251 1.00 95.12 160 GLU A CA 1
ATOM 1183 C C . GLU A 1 160 ? -5.386 -0.713 12.934 1.00 95.12 160 GLU A C 1
ATOM 1185 O O . GLU A 1 160 ? -6.292 0.064 12.625 1.00 95.12 160 GLU A O 1
ATOM 1190 N N . GLN A 1 161 ? -5.577 -2.025 13.027 1.00 90.94 161 GLN A N 1
ATOM 1191 C CA . GLN A 1 161 ? -6.859 -2.685 12.830 1.00 90.94 161 GLN A CA 1
ATOM 1192 C C . GLN A 1 161 ? -7.023 -3.797 13.872 1.00 90.94 161 GLN A C 1
ATOM 1194 O O . GLN A 1 161 ? -6.506 -4.905 13.704 1.00 90.94 161 GLN A O 1
ATOM 1199 N N . GLY A 1 162 ? -7.758 -3.505 14.949 1.00 87.50 162 GLY A N 1
ATOM 1200 C CA . GLY A 1 162 ? -7.903 -4.431 16.074 1.00 87.50 162 GLY A CA 1
ATOM 1201 C C . GLY A 1 162 ? -6.536 -4.813 16.650 1.00 87.50 162 GLY A C 1
ATOM 1202 O O . GLY A 1 162 ? -5.725 -3.947 16.955 1.00 87.50 162 GLY A O 1
ATOM 1203 N N . ASP A 1 163 ? -6.247 -6.113 16.729 1.00 86.94 163 ASP A N 1
ATOM 1204 C CA . ASP A 1 163 ? -4.973 -6.631 17.255 1.00 86.94 163 ASP A CA 1
ATOM 1205 C C . ASP A 1 163 ? -3.825 -6.646 16.225 1.00 86.94 163 ASP A C 1
ATOM 1207 O O . ASP A 1 163 ? -2.748 -7.194 16.486 1.00 86.94 163 ASP A O 1
ATOM 1211 N N . ARG A 1 164 ? -4.036 -6.098 15.021 1.00 87.50 164 ARG A N 1
ATOM 1212 C CA . ARG A 1 164 ? -3.070 -6.150 13.919 1.00 87.50 164 ARG A CA 1
ATOM 1213 C C . ARG A 1 164 ? -2.613 -4.762 13.501 1.00 87.50 164 ARG A C 1
ATOM 1215 O O . ARG A 1 164 ? -3.395 -3.820 13.439 1.00 87.50 164 ARG A O 1
ATOM 1222 N N . TRP A 1 165 ? -1.339 -4.680 13.130 1.00 92.88 165 TRP A N 1
ATOM 1223 C CA . TRP A 1 165 ? -0.752 -3.499 12.521 1.00 92.88 165 TRP A CA 1
ATOM 1224 C C . TRP A 1 165 ? -0.278 -3.797 11.108 1.00 92.88 165 TRP A C 1
ATOM 1226 O O . TRP A 1 165 ? 0.271 -4.864 10.828 1.00 92.88 165 TRP A O 1
ATOM 1236 N N . TRP A 1 166 ? -0.476 -2.826 10.231 1.00 93.50 166 TRP A N 1
ATOM 1237 C CA . TRP A 1 166 ? -0.006 -2.838 8.859 1.00 93.50 166 TRP A CA 1
ATOM 1238 C C . TRP A 1 166 ? 0.956 -1.682 8.641 1.00 93.50 166 TRP A C 1
ATOM 1240 O O . TRP A 1 166 ? 0.775 -0.602 9.204 1.00 93.50 166 TRP A O 1
ATOM 1250 N N . VAL A 1 167 ? 1.955 -1.895 7.793 1.00 94.81 167 VAL A N 1
ATOM 1251 C CA . VAL A 1 167 ? 2.770 -0.826 7.226 1.00 94.81 167 VAL A CA 1
ATOM 1252 C C . VAL A 1 167 ? 2.619 -0.853 5.716 1.00 94.81 167 VAL A C 1
ATOM 1254 O O . VAL A 1 167 ? 2.830 -1.878 5.075 1.00 94.81 167 VAL A O 1
ATOM 1257 N N . ALA A 1 168 ? 2.248 0.282 5.146 1.00 95.50 168 ALA A N 1
ATOM 1258 C CA . ALA A 1 168 ? 2.374 0.527 3.726 1.00 95.50 168 ALA A CA 1
ATOM 1259 C C . ALA A 1 168 ? 3.702 1.242 3.465 1.00 95.50 168 ALA A C 1
ATOM 1261 O O . ALA A 1 168 ? 4.011 2.243 4.119 1.00 95.50 168 ALA A O 1
ATOM 1262 N N . SER A 1 169 ? 4.464 0.732 2.502 1.00 94.50 169 SER A N 1
ATOM 1263 C CA . SER A 1 169 ? 5.744 1.278 2.050 1.00 94.50 169 SER A CA 1
ATOM 1264 C C . SER A 1 169 ? 5.703 1.544 0.543 1.00 94.50 169 SER A C 1
ATOM 1266 O O . SER A 1 169 ? 5.073 0.789 -0.199 1.00 94.50 169 SER A O 1
ATOM 1268 N N . PRO A 1 170 ? 6.364 2.600 0.049 1.00 93.25 170 PRO A N 1
ATOM 1269 C CA . PRO A 1 170 ? 6.372 2.917 -1.368 1.00 93.25 170 PRO A CA 1
ATOM 1270 C C . PRO A 1 170 ? 7.268 1.922 -2.106 1.00 93.25 170 PRO A C 1
ATOM 1272 O O . PRO A 1 170 ? 8.465 1.824 -1.840 1.00 93.25 170 PRO A O 1
ATOM 1275 N N . GLY A 1 171 ? 6.705 1.206 -3.072 1.00 88.75 171 GLY A N 1
ATOM 1276 C CA . GLY A 1 171 ? 7.477 0.318 -3.937 1.00 88.75 171 GLY A CA 1
ATOM 1277 C C . GLY A 1 171 ? 7.968 1.000 -5.218 1.00 88.75 171 GLY A C 1
ATOM 1278 O O . GLY A 1 171 ? 8.850 0.500 -5.913 1.00 88.75 171 GLY A O 1
ATOM 1279 N N . THR A 1 172 ? 7.423 2.178 -5.537 1.00 87.38 172 THR A N 1
ATOM 1280 C CA . THR A 1 172 ? 7.823 2.993 -6.692 1.00 87.38 172 THR A CA 1
ATOM 1281 C C . THR A 1 172 ? 8.516 4.277 -6.228 1.00 87.38 172 THR A C 1
ATOM 1283 O O . THR A 1 172 ? 7.830 5.246 -5.913 1.00 87.38 172 THR A O 1
ATOM 1286 N N . PRO A 1 173 ? 9.861 4.354 -6.230 1.00 85.31 173 PRO A N 1
ATOM 1287 C CA . PRO A 1 173 ? 10.581 5.554 -5.788 1.00 85.31 173 PRO A CA 1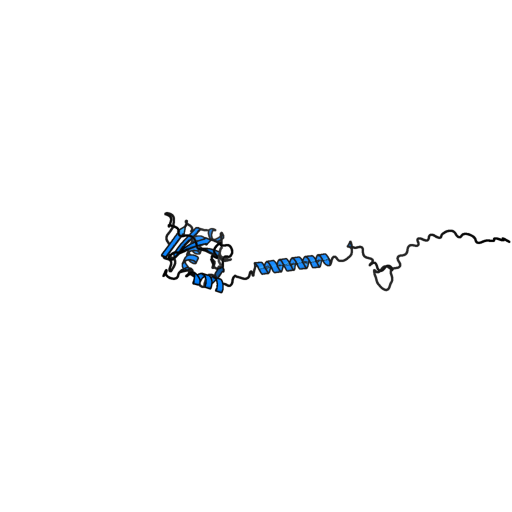
ATOM 1288 C C . PRO A 1 173 ? 10.255 6.816 -6.598 1.00 85.31 173 PRO A C 1
ATOM 1290 O O . PRO A 1 173 ? 10.404 7.926 -6.098 1.00 85.31 173 PRO A O 1
ATOM 1293 N N . ALA A 1 174 ? 9.794 6.657 -7.843 1.00 84.19 174 ALA A N 1
ATOM 1294 C CA . ALA A 1 174 ? 9.486 7.767 -8.741 1.00 84.19 174 ALA A CA 1
ATOM 1295 C C . ALA A 1 174 ? 8.342 8.675 -8.248 1.00 84.19 174 ALA A C 1
ATOM 1297 O O . ALA A 1 174 ? 8.273 9.820 -8.686 1.00 84.19 174 ALA A O 1
ATOM 1298 N N . ILE A 1 175 ? 7.496 8.224 -7.308 1.00 86.81 175 ILE A N 1
ATOM 1299 C CA . ILE A 1 175 ? 6.450 9.081 -6.718 1.00 86.81 175 ILE A CA 1
ATOM 1300 C C . ILE A 1 175 ? 7.033 10.271 -5.940 1.00 86.81 175 ILE A C 1
ATOM 1302 O O . ILE A 1 175 ? 6.329 11.245 -5.715 1.00 86.81 175 ILE A O 1
ATOM 1306 N N . TYR A 1 176 ? 8.317 10.209 -5.563 1.00 89.44 176 TYR A N 1
ATOM 1307 C CA . TYR A 1 176 ? 9.044 11.266 -4.852 1.00 89.44 176 TYR A CA 1
ATOM 1308 C C . TYR A 1 176 ? 9.782 12.239 -5.783 1.00 89.44 176 TYR A C 1
ATOM 1310 O O . TYR A 1 176 ? 10.684 12.948 -5.340 1.00 89.44 176 TYR A O 1
ATOM 1318 N N . GLY A 1 177 ? 9.436 12.274 -7.075 1.00 86.06 177 GLY A N 1
ATOM 1319 C CA . GLY A 1 177 ? 9.939 13.303 -7.991 1.00 86.06 177 GLY A CA 1
ATOM 1320 C C . GLY A 1 177 ? 9.535 14.720 -7.566 1.00 86.06 177 GLY A C 1
ATOM 1321 O O . GLY A 1 177 ? 10.299 15.662 -7.774 1.00 86.06 177 GLY A O 1
ATOM 1322 N N . ASP A 1 178 ? 8.373 14.850 -6.922 1.00 89.25 178 ASP A N 1
ATOM 1323 C CA . ASP A 1 178 ? 7.895 16.062 -6.266 1.00 89.25 178 ASP A CA 1
ATOM 1324 C C . ASP A 1 178 ? 6.945 15.730 -5.098 1.00 89.25 178 ASP A C 1
ATOM 1326 O O . ASP A 1 178 ? 6.289 14.684 -5.074 1.00 89.25 178 ASP A O 1
ATOM 1330 N N . ASP A 1 179 ? 6.859 16.636 -4.121 1.00 92.00 179 ASP A N 1
ATOM 1331 C CA . ASP A 1 179 ? 6.090 16.418 -2.889 1.00 92.00 179 ASP A CA 1
ATOM 1332 C C . ASP A 1 179 ? 4.577 16.310 -3.126 1.00 92.00 179 ASP A C 1
ATOM 1334 O O . ASP A 1 179 ? 3.882 15.637 -2.360 1.00 92.00 179 ASP A O 1
ATOM 1338 N N . ALA A 1 180 ? 4.040 16.985 -4.148 1.00 90.56 180 ALA A N 1
ATOM 1339 C CA . ALA A 1 180 ? 2.606 16.984 -4.420 1.00 90.56 180 ALA A CA 1
ATOM 1340 C C . ALA A 1 180 ? 2.168 15.627 -4.984 1.00 90.56 180 ALA A C 1
ATOM 1342 O O . ALA A 1 180 ? 1.201 15.047 -4.484 1.00 90.56 180 ALA A O 1
ATOM 1343 N N . THR A 1 181 ? 2.929 15.086 -5.937 1.00 89.38 181 THR A N 1
ATOM 1344 C CA . THR A 1 181 ? 2.746 13.737 -6.484 1.00 89.38 181 THR A CA 1
ATOM 1345 C C . THR A 1 181 ? 2.871 12.679 -5.394 1.00 89.38 181 THR A C 1
ATOM 1347 O O . THR A 1 181 ? 2.004 11.808 -5.288 1.00 89.38 181 THR A O 1
ATOM 1350 N N . ALA A 1 182 ? 3.885 12.778 -4.526 1.00 92.00 182 ALA A N 1
ATOM 1351 C CA . ALA A 1 182 ? 4.049 11.849 -3.412 1.00 92.00 182 ALA A CA 1
ATOM 1352 C C . ALA A 1 182 ? 2.814 11.856 -2.498 1.00 92.00 182 ALA A C 1
ATOM 1354 O O . ALA A 1 182 ? 2.214 10.807 -2.257 1.00 92.00 182 ALA A O 1
ATOM 1355 N N . ARG A 1 183 ? 2.375 13.036 -2.032 1.00 93.94 183 ARG A N 1
ATOM 1356 C CA . ARG A 1 183 ? 1.173 13.161 -1.186 1.00 93.94 183 ARG A CA 1
ATOM 1357 C C . ARG A 1 183 ? -0.066 12.603 -1.880 1.00 93.94 183 ARG A C 1
ATOM 1359 O O . ARG A 1 183 ? -0.831 11.877 -1.251 1.00 93.94 183 ARG A O 1
ATOM 1366 N N . GLN A 1 184 ? -0.264 12.921 -3.159 1.00 92.50 184 GLN A N 1
ATOM 1367 C CA . GLN A 1 184 ? -1.402 12.424 -3.923 1.00 92.50 184 GLN A CA 1
ATOM 1368 C C . GLN A 1 184 ? -1.411 10.891 -3.987 1.00 92.50 184 GLN A C 1
ATOM 1370 O O . GLN A 1 184 ? -2.446 10.290 -3.707 1.00 92.50 184 GLN A O 1
ATOM 1375 N N . ALA A 1 185 ? -0.270 10.258 -4.273 1.00 93.19 185 ALA A N 1
ATOM 1376 C CA . ALA A 1 185 ? -0.158 8.801 -4.323 1.00 93.19 185 ALA A CA 1
ATOM 1377 C C . ALA A 1 185 ? -0.513 8.142 -2.976 1.00 93.19 185 ALA A C 1
ATOM 1379 O O . ALA A 1 185 ? -1.241 7.150 -2.940 1.00 93.19 185 ALA A O 1
ATOM 1380 N N . TRP A 1 186 ? -0.071 8.723 -1.856 1.00 96.12 186 TRP A N 1
ATOM 1381 C CA . TRP A 1 186 ? -0.434 8.240 -0.520 1.00 96.12 186 TRP A CA 1
ATOM 1382 C C . TRP A 1 186 ? -1.918 8.407 -0.200 1.00 96.12 186 TRP A C 1
ATOM 1384 O O . TRP A 1 186 ? -2.517 7.517 0.403 1.00 96.12 186 TRP A O 1
ATOM 1394 N N . TYR A 1 187 ? -2.537 9.512 -0.621 1.00 95.12 187 TYR A N 1
ATOM 1395 C CA . TYR A 1 187 ? -3.977 9.703 -0.453 1.00 95.12 187 TYR A CA 1
ATOM 1396 C C . TYR A 1 187 ? -4.804 8.770 -1.338 1.00 95.12 187 TYR A C 1
ATOM 1398 O O . TYR A 1 187 ? -5.850 8.301 -0.893 1.00 95.12 187 TYR A O 1
ATOM 1406 N N . HIS A 1 188 ? -4.337 8.464 -2.549 1.00 94.50 188 HIS A N 1
ATOM 1407 C CA . HIS A 1 188 ? -4.954 7.449 -3.402 1.00 94.50 188 HIS A CA 1
ATOM 1408 C C . HIS A 1 188 ? -4.909 6.079 -2.721 1.00 94.50 188 HIS A C 1
ATOM 1410 O O . HIS A 1 188 ? -5.951 5.444 -2.583 1.00 94.50 188 HIS A O 1
ATOM 1416 N N . LEU A 1 189 ? -3.744 5.673 -2.196 1.00 96.19 189 LEU A N 1
ATOM 1417 C CA . LEU A 1 189 ? -3.642 4.438 -1.420 1.00 96.19 189 LEU A CA 1
ATOM 1418 C C . LEU A 1 189 ? -4.615 4.442 -0.240 1.00 96.19 189 LEU A C 1
ATOM 1420 O O . LEU A 1 189 ? -5.412 3.523 -0.106 1.00 96.19 189 LEU A O 1
ATOM 1424 N N . ARG A 1 190 ? -4.576 5.484 0.594 1.00 97.06 190 ARG A N 1
ATOM 1425 C CA . ARG A 1 190 ? -5.440 5.619 1.771 1.00 97.06 190 ARG A CA 1
ATOM 1426 C C . ARG A 1 190 ? -6.918 5.427 1.427 1.00 97.06 190 ARG A C 1
ATOM 1428 O O . ARG A 1 190 ? -7.617 4.717 2.138 1.00 97.06 190 ARG A O 1
ATOM 1435 N N . ASN A 1 191 ? -7.383 6.056 0.349 1.00 96.31 191 ASN A N 1
ATOM 1436 C CA . ASN A 1 191 ? -8.784 6.000 -0.065 1.00 96.31 191 ASN A CA 1
ATOM 1437 C C . ASN A 1 191 ? -9.168 4.649 -0.693 1.00 96.31 191 ASN A C 1
ATOM 1439 O O . ASN A 1 191 ? -10.342 4.293 -0.674 1.00 96.31 191 ASN A O 1
ATOM 1443 N N . ALA A 1 192 ? -8.202 3.902 -1.231 1.00 96.81 192 ALA A N 1
ATOM 1444 C CA . ALA A 1 192 ? -8.442 2.591 -1.823 1.00 96.81 192 ALA A CA 1
ATOM 1445 C C . ALA A 1 192 ? -8.546 1.460 -0.787 1.00 96.81 192 ALA A C 1
ATOM 1447 O O . ALA A 1 192 ? -9.025 0.381 -1.127 1.00 96.81 192 ALA A O 1
ATOM 1448 N N . LEU A 1 193 ? -8.083 1.666 0.451 1.00 97.38 193 LEU A N 1
ATOM 1449 C CA . LEU A 1 193 ? -8.091 0.645 1.500 1.00 97.38 193 LEU A CA 1
ATOM 1450 C C . LEU A 1 193 ? -9.342 0.765 2.375 1.00 97.38 193 LEU A C 1
ATOM 1452 O O . LEU A 1 193 ? -9.686 1.842 2.858 1.00 97.38 193 LEU A O 1
ATOM 1456 N N . THR A 1 194 ? -10.003 -0.361 2.626 1.00 97.25 194 THR A N 1
ATOM 1457 C CA . THR A 1 194 ? -11.090 -0.469 3.605 1.00 97.25 194 THR A CA 1
ATOM 1458 C C . THR A 1 194 ? -10.897 -1.723 4.435 1.00 97.25 194 THR A C 1
ATOM 1460 O O . THR A 1 194 ? -10.816 -2.822 3.892 1.00 97.25 194 THR A O 1
ATOM 1463 N N . PHE A 1 195 ? -10.845 -1.576 5.751 1.00 95.00 195 PHE A N 1
ATOM 1464 C CA . PHE A 1 195 ? -10.774 -2.700 6.670 1.00 95.00 195 PHE A CA 1
ATOM 1465 C C . PHE A 1 195 ? -12.167 -3.084 7.166 1.00 95.00 195 PHE A C 1
ATOM 1467 O O . PHE A 1 195 ? -13.050 -2.243 7.314 1.00 95.00 195 PHE A O 1
ATOM 1474 N N . ALA A 1 196 ? -12.375 -4.374 7.407 1.00 90.94 196 ALA A N 1
ATOM 1475 C CA . ALA A 1 196 ? -13.520 -4.847 8.161 1.00 90.94 196 ALA A CA 1
ATOM 1476 C C . ALA A 1 196 ? -13.371 -4.403 9.620 1.00 90.94 196 ALA A C 1
ATOM 1478 O O . ALA A 1 196 ? -12.258 -4.441 10.162 1.00 90.94 196 ALA A O 1
ATOM 1479 N N . ASP A 1 197 ? -14.495 -4.022 10.233 1.00 79.25 197 ASP A N 1
ATOM 1480 C CA . ASP A 1 197 ? -14.545 -3.646 11.643 1.00 79.25 197 ASP A CA 1
ATOM 1481 C C . ASP A 1 197 ? -13.860 -4.718 12.499 1.00 79.25 197 ASP A C 1
ATOM 1483 O O . ASP A 1 197 ? -14.078 -5.922 12.314 1.00 79.25 197 ASP A O 1
ATOM 1487 N N . ALA A 1 198 ? -13.015 -4.277 13.433 1.00 61.56 198 ALA A N 1
ATOM 1488 C CA . ALA A 1 198 ? -12.425 -5.167 14.420 1.00 61.56 198 ALA A CA 1
ATOM 1489 C C . ALA A 1 198 ? -13.557 -5.778 15.264 1.00 61.56 198 ALA A C 1
ATOM 1491 O O . ALA A 1 198 ? -14.293 -5.049 15.933 1.00 61.56 198 ALA A O 1
ATOM 1492 N N . ALA A 1 199 ? -13.732 -7.099 15.157 1.00 53.31 199 ALA A N 1
ATOM 1493 C CA . ALA A 1 199 ? -14.734 -7.859 15.904 1.00 53.31 199 ALA A CA 1
ATOM 1494 C C . ALA A 1 199 ? -14.414 -7.936 17.403 1.00 53.31 199 ALA A C 1
ATOM 1496 O O . ALA A 1 199 ? -13.212 -8.005 17.745 1.00 53.31 199 ALA A O 1
#

pLDDT: mean 76.84, std 18.75, range [38.09, 97.94]

Foldseek 3Di:
DDDDDDDDDDDDDDDPDDDQPDPPVDPQAGPVRPGNDDPVRPPPVVVVVVVVVVVVVVVVVVCCVVPVPAAPQVVQQVVCVVVQKHFAPQWGKGFDPVDPARWIKTWHQDDDDPLCPRTWIKTKDKDQDDDDDPQWAWDDAAQFPTKTFHDQVGQWIWTHAARIIMIIGTPDPSCVPDRVSSNVVVVSRRHRMHGHHRD

Sequence (199 aa):
MNFTSGMPKLPPFAHHGATPTTDPLIPGMTPGGDGSRPPNERPHREILILAMIVVAVAGALAIWLLFQPRGDEAVARDAAASLGLTVADEAEVALNDATIAGGLRVRFVGETDQAVEQGYYFDLDVVTAREPGDDWIPTEVAGATGAWFVGDPPTAMYIEQGDRWWVASPGTPAIYGDDATARQAWYHLRNALTFADAA

Radius of gyration: 38.85 Å; chains: 1; bounding box: 87×94×88 Å